Protein AF-A0A1I7Y5Y2-F1 (afdb_monomer)

Radius of gyration: 22.02 Å; Cα contacts (8 Å, |Δi|>4): 320; chains: 1; bounding box: 71×36×58 Å

Organism: NCBI:txid37863

Foldseek 3Di:
DPPDDDDDDDDDPVVDDDDDDDDFPFKFKDQLQVLLCQCVQWLVAAADPDPPQLSQFWKWKDAQQKTKIWHHNPVDITMDMDGGNGPDHDIDIFTFGSVQSVVSSVVSPDRRFMWMWGHDPFWIWIDGPVDIRIGGTDPDDDDPVVVVPDDDDPDDDDDDPVVVVVVLVVQLVAAAPVPSDWDWDDDVVDTDIHHHDPD

Structure (mmCIF, N/CA/C/O backbone):
data_AF-A0A1I7Y5Y2-F1
#
_entry.id   AF-A0A1I7Y5Y2-F1
#
loop_
_atom_site.group_PDB
_atom_site.id
_atom_site.type_symbol
_atom_site.label_atom_id
_atom_site.label_alt_id
_atom_site.label_comp_id
_atom_site.label_asym_id
_atom_site.label_entity_id
_atom_site.label_seq_id
_atom_site.pdbx_PDB_ins_code
_atom_site.Cartn_x
_atom_site.Cartn_y
_atom_site.Cartn_z
_atom_site.occupancy
_atom_site.B_iso_or_equiv
_atom_site.auth_seq_id
_atom_site.auth_comp_id
_atom_site.auth_asym_id
_atom_site.auth_atom_id
_atom_site.pdbx_PDB_model_num
ATOM 1 N N . ALA A 1 1 ? 40.558 7.034 -9.002 1.00 69.00 1 ALA A N 1
ATOM 2 C CA . ALA A 1 1 ? 40.319 8.314 -8.302 1.00 69.00 1 ALA A CA 1
ATOM 3 C C . ALA A 1 1 ? 41.619 8.741 -7.637 1.00 69.00 1 ALA A C 1
ATOM 5 O O . ALA A 1 1 ? 42.136 7.986 -6.822 1.00 69.00 1 ALA A O 1
ATOM 6 N N . GLY A 1 2 ? 42.204 9.871 -8.045 1.00 92.62 2 GLY A N 1
ATOM 7 C CA . GLY A 1 2 ? 43.536 10.279 -7.579 1.00 92.62 2 GLY A CA 1
ATOM 8 C C . GLY A 1 2 ? 44.588 9.180 -7.785 1.00 92.62 2 GLY A C 1
ATOM 9 O O . GLY A 1 2 ? 44.709 8.633 -8.878 1.00 92.62 2 GLY A O 1
ATOM 10 N N . ARG A 1 3 ? 45.305 8.819 -6.713 1.00 92.94 3 ARG A N 1
ATOM 11 C CA . ARG A 1 3 ? 46.348 7.772 -6.704 1.00 92.94 3 ARG A CA 1
ATOM 12 C C . ARG A 1 3 ? 45.819 6.356 -6.423 1.00 92.94 3 ARG A C 1
ATOM 14 O O . ARG A 1 3 ? 46.609 5.445 -6.202 1.00 92.94 3 ARG A O 1
ATOM 21 N N . SER A 1 4 ? 44.504 6.156 -6.409 1.00 94.38 4 SER A N 1
ATOM 22 C CA . SER A 1 4 ? 43.899 4.858 -6.099 1.00 94.38 4 SER A CA 1
ATOM 23 C C . SER A 1 4 ? 43.742 3.986 -7.345 1.00 94.38 4 SER A C 1
ATOM 25 O O . SER A 1 4 ? 43.228 4.450 -8.369 1.00 94.38 4 SER A O 1
ATOM 27 N N . ARG A 1 5 ? 44.114 2.704 -7.222 1.00 93.62 5 ARG A N 1
ATOM 28 C CA . ARG A 1 5 ? 43.890 1.654 -8.225 1.00 93.62 5 ARG A CA 1
ATOM 29 C C . ARG A 1 5 ? 42.933 0.603 -7.661 1.00 93.62 5 ARG A C 1
ATOM 31 O O . ARG A 1 5 ? 43.161 0.098 -6.567 1.00 93.62 5 ARG A O 1
ATOM 38 N N . PHE A 1 6 ? 41.898 0.277 -8.429 1.00 95.81 6 PHE A N 1
ATOM 39 C CA . PHE A 1 6 ? 40.918 -0.760 -8.109 1.00 95.81 6 PHE A CA 1
ATOM 40 C C . PHE A 1 6 ? 40.814 -1.737 -9.278 1.00 95.81 6 PHE A C 1
ATOM 42 O O . PHE A 1 6 ? 40.913 -1.323 -10.433 1.00 95.81 6 PHE A O 1
ATOM 49 N N . THR A 1 7 ? 40.573 -3.006 -8.963 1.00 95.69 7 THR A N 1
ATOM 50 C CA . THR A 1 7 ? 40.283 -4.062 -9.936 1.00 95.69 7 THR A CA 1
ATOM 51 C C . THR A 1 7 ? 39.000 -4.750 -9.492 1.00 95.69 7 THR A C 1
ATOM 53 O O . THR A 1 7 ? 38.912 -5.185 -8.345 1.00 95.69 7 THR A O 1
ATOM 56 N N . LEU A 1 8 ? 38.009 -4.834 -10.378 1.00 97.38 8 LEU A N 1
ATOM 57 C CA . LEU A 1 8 ? 36.734 -5.502 -10.117 1.00 97.38 8 LEU A CA 1
ATOM 58 C C . LEU A 1 8 ? 36.580 -6.690 -11.064 1.00 97.38 8 LEU A C 1
ATOM 60 O O . LEU A 1 8 ? 36.937 -6.605 -12.238 1.00 97.38 8 LEU A O 1
ATOM 64 N N . SER A 1 9 ? 36.045 -7.791 -10.539 1.00 97.44 9 SER A N 1
ATOM 65 C CA . SER A 1 9 ? 35.659 -8.940 -11.361 1.00 97.44 9 SER A CA 1
ATOM 66 C C . SER A 1 9 ? 34.387 -8.609 -12.140 1.00 97.44 9 SER A C 1
ATOM 68 O O . SER A 1 9 ? 33.520 -7.902 -11.627 1.00 97.44 9 SER A O 1
ATOM 70 N N . THR A 1 10 ? 34.280 -9.108 -13.370 1.00 98.00 10 THR A N 1
ATOM 71 C CA . THR A 1 10 ? 33.151 -8.828 -14.271 1.00 98.00 10 THR A CA 1
ATOM 72 C C . THR A 1 10 ? 32.564 -10.123 -14.826 1.00 98.00 10 THR A C 1
ATOM 74 O O . THR A 1 10 ? 33.226 -11.161 -14.811 1.00 98.00 10 THR A O 1
ATOM 77 N N . LEU A 1 11 ? 31.320 -10.046 -15.298 1.00 97.56 11 LEU A N 1
ATOM 78 C CA . LEU A 1 11 ? 30.637 -11.095 -16.054 1.00 97.56 11 LEU A CA 1
ATOM 79 C C . LEU A 1 11 ? 30.232 -10.546 -17.435 1.00 97.56 11 LEU A C 1
ATOM 81 O O . LEU A 1 11 ? 30.066 -9.327 -17.568 1.00 97.56 11 LEU A O 1
ATOM 85 N N . PRO A 1 12 ? 30.066 -11.406 -18.456 1.00 97.88 12 PRO A N 1
ATOM 86 C CA . PRO A 1 12 ? 29.502 -11.016 -19.745 1.00 97.88 12 PRO A CA 1
ATOM 87 C C . PRO A 1 12 ? 28.129 -10.346 -19.607 1.00 97.88 12 PRO A C 1
ATOM 89 O O . PRO A 1 12 ? 27.282 -10.790 -18.838 1.00 97.88 12 PRO A O 1
ATOM 92 N N . ALA A 1 13 ? 27.872 -9.309 -20.408 1.00 96.69 13 ALA A N 1
ATOM 93 C CA . ALA A 1 13 ? 26.589 -8.600 -20.386 1.00 96.69 13 ALA A CA 1
ATOM 94 C C . ALA A 1 13 ? 25.391 -9.511 -20.722 1.00 96.69 13 ALA A C 1
ATOM 96 O O . ALA A 1 13 ? 24.312 -9.332 -20.167 1.00 96.69 13 ALA A O 1
ATOM 97 N N . ASN A 1 14 ? 25.597 -10.513 -21.584 1.00 95.44 14 ASN A N 1
ATOM 98 C CA . ASN A 1 14 ? 24.558 -11.457 -22.006 1.00 95.44 14 ASN A CA 1
ATOM 99 C C . ASN A 1 14 ? 24.116 -12.424 -20.893 1.00 95.44 14 ASN A C 1
ATOM 101 O O . ASN A 1 14 ? 23.087 -13.075 -21.047 1.00 95.44 14 ASN A O 1
ATOM 105 N N . ASP A 1 15 ? 24.861 -12.506 -19.784 1.00 95.88 15 ASP A N 1
ATOM 106 C CA . ASP A 1 15 ? 24.474 -13.308 -18.617 1.00 95.88 15 ASP A CA 1
ATOM 107 C C . ASP A 1 15 ? 23.450 -12.569 -17.737 1.00 95.88 15 ASP A C 1
ATOM 109 O O . ASP A 1 15 ? 22.835 -13.163 -16.848 1.00 95.88 15 ASP A O 1
ATOM 113 N N . PHE A 1 16 ? 23.258 -11.262 -17.957 1.00 96.50 16 PHE A N 1
ATOM 114 C CA . PHE A 1 16 ? 22.284 -10.473 -17.216 1.00 96.50 16 PHE A CA 1
ATOM 115 C C . PHE A 1 16 ? 20.864 -10.717 -17.759 1.00 96.50 16 PHE A C 1
ATOM 117 O O . PHE A 1 16 ? 20.647 -10.619 -18.969 1.00 96.50 16 PHE A O 1
ATOM 124 N N . PRO A 1 17 ? 19.872 -11.009 -16.897 1.00 93.44 17 PRO A N 1
ATOM 125 C CA . PRO A 1 17 ? 18.524 -11.337 -17.346 1.00 93.44 17 PRO A CA 1
ATOM 126 C C . PRO A 1 17 ? 17.850 -10.142 -18.025 1.00 93.44 17 PRO A C 1
ATOM 128 O O . PRO A 1 17 ? 17.850 -9.024 -17.505 1.00 93.44 17 PRO A O 1
ATOM 131 N N . THR A 1 18 ? 17.214 -10.398 -19.163 1.00 90.06 18 THR A N 1
ATOM 132 C CA . THR A 1 18 ? 16.376 -9.422 -19.860 1.00 90.06 18 THR A CA 1
ATOM 133 C C . THR A 1 18 ? 14.944 -9.473 -19.332 1.00 90.06 18 THR A C 1
ATOM 135 O O . THR A 1 18 ? 14.434 -10.520 -18.933 1.00 90.06 18 THR A O 1
ATOM 138 N N . VAL A 1 19 ? 14.280 -8.318 -19.309 1.00 85.38 19 VAL A N 1
ATOM 139 C CA . VAL A 1 19 ? 12.849 -8.230 -19.004 1.00 85.38 19 VAL A CA 1
ATOM 140 C C . VAL A 1 19 ? 12.112 -8.084 -20.325 1.00 85.38 19 VAL A C 1
ATOM 142 O O . VAL A 1 19 ? 12.314 -7.100 -21.032 1.00 85.38 19 VAL A O 1
ATOM 145 N N . GLU A 1 20 ? 11.282 -9.065 -20.672 1.00 76.50 20 GLU A N 1
ATOM 146 C CA . GLU A 1 20 ? 10.446 -8.980 -21.867 1.00 76.50 20 GLU A CA 1
ATOM 147 C C . GLU A 1 20 ? 9.312 -7.978 -21.648 1.00 76.50 20 GLU A C 1
ATOM 149 O O . GLU A 1 20 ? 8.497 -8.101 -20.727 1.00 76.50 20 GLU A O 1
ATOM 154 N N . GLU A 1 21 ? 9.262 -6.966 -22.507 1.00 69.75 21 GLU A N 1
ATOM 155 C CA . GLU A 1 21 ? 8.223 -5.950 -22.472 1.00 69.75 21 GLU A CA 1
ATOM 156 C C . GLU A 1 21 ? 7.029 -6.412 -23.308 1.00 69.75 21 GLU A C 1
ATOM 158 O O . GLU A 1 21 ? 7.086 -6.478 -24.534 1.00 69.75 21 GLU A O 1
ATOM 163 N N . GLY A 1 22 ? 5.927 -6.741 -22.635 1.00 69.31 22 GLY A N 1
ATOM 164 C CA . GLY A 1 22 ? 4.645 -6.950 -23.302 1.00 69.31 22 GLY A CA 1
ATOM 165 C C . GLY A 1 22 ? 3.998 -5.619 -23.710 1.00 69.31 22 GLY A C 1
ATOM 166 O O . GLY A 1 22 ? 4.314 -4.578 -23.124 1.00 69.31 22 GLY A O 1
ATOM 167 N N . PRO A 1 23 ? 3.055 -5.625 -24.670 1.00 73.38 23 PRO A N 1
ATOM 168 C CA . PRO A 1 23 ? 2.281 -4.432 -24.991 1.00 73.38 23 PRO A CA 1
ATOM 169 C C . PRO A 1 23 ? 1.550 -3.924 -23.739 1.00 73.38 23 PRO A C 1
ATOM 171 O O . PRO A 1 23 ? 0.924 -4.693 -23.004 1.00 73.38 23 PRO A O 1
ATOM 174 N N . GLY A 1 24 ? 1.645 -2.619 -23.482 1.00 70.56 24 GLY A N 1
ATOM 175 C CA . GLY A 1 24 ? 0.913 -1.971 -22.398 1.00 70.56 24 GLY A CA 1
ATOM 176 C C . GLY A 1 24 ? -0.578 -1.924 -22.715 1.00 70.56 24 GLY A C 1
ATOM 177 O O . GLY A 1 24 ? -0.962 -1.424 -23.768 1.00 70.56 24 GLY A O 1
ATOM 178 N N . SER A 1 25 ? -1.420 -2.423 -21.807 1.00 77.38 25 SER A N 1
ATOM 179 C CA . SER A 1 25 ? -2.880 -2.300 -21.927 1.00 77.38 25 SER A CA 1
ATOM 180 C C . SER A 1 25 ? -3.379 -0.896 -21.598 1.00 77.38 25 SER A C 1
ATOM 182 O O . SER A 1 25 ? -4.435 -0.496 -22.074 1.00 77.38 25 SER A O 1
ATOM 184 N N . LEU A 1 26 ? -2.624 -0.153 -20.789 1.00 86.56 26 LEU A N 1
ATOM 185 C CA . LEU A 1 26 ? -2.945 1.210 -20.401 1.00 86.56 26 LEU A CA 1
ATOM 186 C C . LEU A 1 26 ? -1.664 1.995 -20.124 1.00 86.56 26 LEU A C 1
ATOM 188 O O . LEU A 1 26 ? -0.775 1.495 -19.434 1.00 86.56 26 LEU A O 1
ATOM 192 N N . THR A 1 27 ? -1.625 3.248 -20.572 1.00 88.69 27 THR A N 1
ATOM 193 C CA . THR A 1 27 ? -0.554 4.194 -20.248 1.00 88.69 27 THR A CA 1
ATOM 194 C C . THR A 1 27 ? -1.145 5.484 -19.693 1.00 88.69 27 THR A C 1
ATOM 196 O O . THR A 1 27 ? -2.126 5.994 -20.231 1.00 88.69 27 THR A O 1
ATOM 199 N N . CYS A 1 28 ? -0.550 6.035 -18.636 1.00 89.62 28 CYS A N 1
ATOM 200 C CA . CYS A 1 28 ? -0.900 7.357 -18.122 1.00 89.62 28 CYS A CA 1
ATOM 201 C C . CYS A 1 28 ? 0.312 8.077 -17.525 1.00 89.62 28 CYS A C 1
ATOM 203 O O . CYS A 1 28 ? 1.245 7.442 -17.044 1.00 89.62 28 CYS A O 1
ATOM 205 N N . THR A 1 29 ? 0.282 9.408 -17.526 1.00 93.62 29 THR A N 1
ATOM 206 C CA . THR A 1 29 ? 1.309 10.238 -16.883 1.00 93.62 29 THR A CA 1
ATOM 207 C C . THR A 1 29 ? 0.710 10.915 -15.663 1.00 93.62 29 THR A C 1
ATOM 209 O O . THR A 1 29 ? -0.378 11.482 -15.732 1.00 93.62 29 THR A O 1
ATOM 212 N N . LEU A 1 30 ? 1.410 10.834 -14.534 1.00 94.69 30 LEU A N 1
ATOM 213 C CA . LEU A 1 30 ? 0.936 11.313 -13.239 1.00 94.69 30 LEU A CA 1
ATOM 214 C C . LEU A 1 30 ? 2.023 12.148 -12.562 1.00 94.69 30 LEU A C 1
ATOM 216 O O . LEU A 1 30 ? 3.210 11.914 -12.774 1.00 94.69 30 LEU A O 1
ATOM 220 N N . GLU A 1 31 ? 1.627 13.068 -11.688 1.00 96.62 31 GLU A N 1
ATOM 221 C CA . GLU A 1 31 ? 2.557 13.668 -10.726 1.00 96.62 31 GLU A CA 1
ATOM 222 C C . GLU A 1 31 ? 3.075 12.590 -9.765 1.00 96.62 31 GLU A C 1
ATOM 224 O O . GLU A 1 31 ? 2.293 11.815 -9.190 1.00 96.62 31 GLU A O 1
ATOM 229 N N . GLN A 1 32 ? 4.390 12.558 -9.552 1.00 98.00 32 GLN A N 1
ATOM 230 C CA . GLN A 1 32 ? 5.026 11.576 -8.673 1.00 98.00 32 GLN A CA 1
ATOM 231 C C . GLN A 1 32 ? 4.500 11.681 -7.238 1.00 98.00 32 GLN A C 1
ATOM 233 O O . GLN A 1 32 ? 4.172 10.664 -6.622 1.00 98.00 32 GLN A O 1
ATOM 238 N N . SER A 1 33 ? 4.344 12.905 -6.723 1.00 97.94 33 SER A N 1
ATOM 239 C CA . SER A 1 33 ? 3.808 13.174 -5.382 1.00 97.94 33 SER A CA 1
ATOM 240 C C . SER A 1 33 ? 2.414 12.576 -5.174 1.00 97.94 33 SER A C 1
ATOM 242 O O . SER A 1 33 ? 2.113 12.028 -4.107 1.00 97.94 33 SER A O 1
ATOM 244 N N . ARG A 1 34 ? 1.562 12.618 -6.203 1.00 97.06 34 ARG A N 1
ATOM 245 C CA . ARG A 1 34 ? 0.194 12.096 -6.146 1.00 97.06 34 ARG A CA 1
ATOM 246 C C . ARG A 1 34 ? 0.171 10.570 -6.136 1.00 97.06 34 ARG A C 1
ATOM 248 O O . ARG A 1 34 ? -0.512 9.991 -5.288 1.00 97.06 34 ARG A O 1
ATOM 255 N N . LEU A 1 35 ? 0.961 9.919 -6.993 1.00 97.56 35 LEU A N 1
ATOM 256 C CA . LEU A 1 35 ? 1.097 8.458 -6.980 1.00 97.56 35 LEU A CA 1
ATOM 257 C C . LEU A 1 35 ? 1.724 7.962 -5.669 1.00 97.56 35 LEU A C 1
ATOM 259 O O . LEU A 1 35 ? 1.208 7.037 -5.040 1.00 97.56 35 LEU A O 1
ATOM 263 N N . ARG A 1 36 ? 2.786 8.621 -5.199 1.00 98.44 36 ARG A N 1
ATOM 264 C CA . ARG A 1 36 ? 3.427 8.306 -3.920 1.00 98.44 36 ARG A CA 1
ATOM 265 C C . ARG A 1 36 ? 2.451 8.418 -2.755 1.00 98.44 36 ARG A C 1
ATOM 267 O O . ARG A 1 36 ? 2.385 7.512 -1.926 1.00 98.44 36 ARG A O 1
ATOM 274 N N . ARG A 1 37 ? 1.631 9.474 -2.724 1.00 98.19 37 ARG A N 1
ATOM 275 C CA . ARG A 1 37 ? 0.589 9.655 -1.706 1.00 98.19 37 ARG A CA 1
ATOM 276 C C . ARG A 1 37 ? -0.397 8.487 -1.680 1.00 98.19 37 ARG A C 1
ATOM 278 O O . ARG A 1 37 ? -0.761 8.057 -0.587 1.00 98.19 37 ARG A O 1
ATOM 285 N N . LEU A 1 38 ? -0.835 7.972 -2.833 1.00 98.19 38 LEU A N 1
ATOM 286 C CA . LEU A 1 38 ? -1.719 6.799 -2.881 1.00 98.19 38 LEU A CA 1
ATOM 287 C C . LEU A 1 38 ? -1.080 5.588 -2.187 1.00 98.19 38 LEU A C 1
ATOM 289 O O . LEU A 1 38 ? -1.726 4.937 -1.359 1.00 98.19 38 LEU A O 1
ATOM 293 N N . ILE A 1 39 ? 0.194 5.325 -2.490 1.00 98.62 39 ILE A N 1
ATOM 29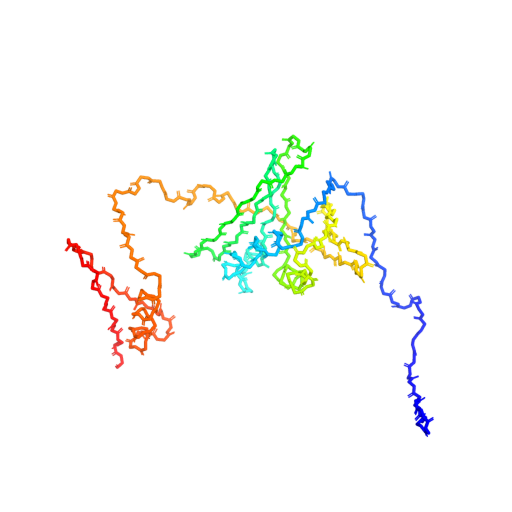4 C CA . ILE A 1 39 ? 0.937 4.183 -1.951 1.00 98.62 39 ILE A CA 1
ATOM 295 C C . ILE A 1 39 ? 1.173 4.354 -0.444 1.00 98.62 39 ILE A C 1
ATOM 297 O O . ILE A 1 39 ? 0.851 3.468 0.349 1.00 98.62 39 ILE A O 1
ATOM 301 N N . GLU A 1 40 ? 1.682 5.504 -0.006 1.00 98.38 40 GLU A N 1
ATOM 302 C CA . GLU A 1 40 ? 1.988 5.762 1.408 1.00 98.38 40 GLU A CA 1
ATOM 303 C C . GLU A 1 40 ? 0.736 5.708 2.292 1.00 98.38 40 GLU A C 1
ATOM 305 O O . GLU A 1 40 ? 0.781 5.188 3.408 1.00 98.38 40 GLU A O 1
ATOM 310 N N . ARG A 1 41 ? -0.411 6.182 1.788 1.00 98.56 41 ARG A N 1
ATOM 311 C CA . ARG A 1 41 ? -1.676 6.181 2.538 1.00 98.56 41 ARG A CA 1
ATOM 312 C C . ARG A 1 41 ? -2.301 4.800 2.707 1.00 98.56 41 ARG A C 1
ATOM 314 O O . ARG A 1 41 ? -3.194 4.665 3.540 1.00 98.56 41 ARG A O 1
ATOM 321 N N . THR A 1 42 ? -1.859 3.797 1.952 1.00 98.75 42 THR A N 1
ATOM 322 C CA . THR A 1 42 ? -2.512 2.478 1.914 1.00 98.75 42 THR A CA 1
ATOM 323 C C . THR A 1 42 ? -1.577 1.308 2.224 1.00 98.75 42 THR A C 1
ATOM 325 O O . THR A 1 42 ? -2.016 0.301 2.772 1.00 98.75 42 THR A O 1
ATOM 328 N N . SER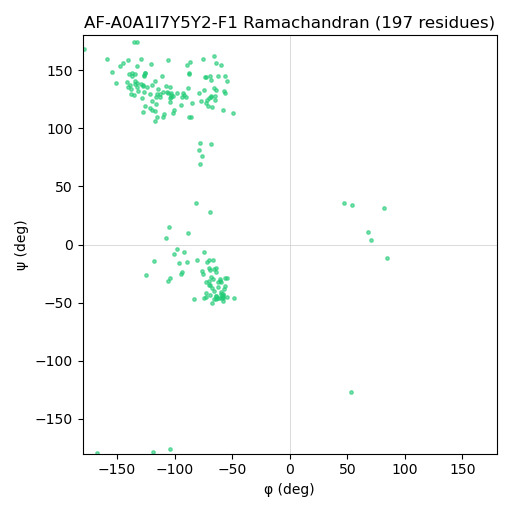 A 1 43 ? -0.274 1.439 1.970 1.00 98.50 43 SER A N 1
ATOM 329 C CA . SER A 1 43 ? 0.712 0.346 2.032 1.00 98.50 43 SER A CA 1
ATOM 330 C C . SER A 1 43 ? 0.799 -0.413 3.362 1.00 98.50 43 SER A C 1
ATOM 332 O O . SER A 1 43 ? 1.121 -1.607 3.376 1.00 98.50 43 SER A O 1
ATOM 334 N N . PHE A 1 44 ? 0.495 0.241 4.485 1.00 98.31 44 PHE A N 1
ATOM 335 C CA . PHE A 1 44 ? 0.522 -0.390 5.807 1.00 98.31 44 PHE A CA 1
ATOM 336 C C . PHE A 1 44 ? -0.517 -1.511 5.960 1.00 98.31 44 PHE A C 1
ATOM 338 O O . PHE A 1 44 ? -0.360 -2.350 6.845 1.00 98.31 44 PHE A O 1
ATOM 345 N N . ALA A 1 45 ? -1.558 -1.522 5.122 1.00 98.56 45 ALA A N 1
ATOM 346 C CA . ALA A 1 45 ? -2.644 -2.490 5.182 1.00 98.56 45 ALA A CA 1
ATOM 347 C C . ALA A 1 45 ? -2.418 -3.735 4.310 1.00 98.56 45 ALA A C 1
ATOM 349 O O . ALA A 1 45 ? -3.231 -4.641 4.389 1.00 98.56 45 ALA A O 1
ATOM 350 N N . MET A 1 46 ? -1.361 -3.814 3.485 1.00 98.62 46 MET A N 1
ATOM 351 C CA . MET A 1 46 ? -1.090 -5.042 2.713 1.00 98.62 46 MET A CA 1
ATOM 352 C C . MET A 1 46 ? -0.651 -6.179 3.644 1.00 98.62 46 MET A C 1
ATOM 354 O O . MET A 1 46 ? 0.113 -5.938 4.586 1.00 98.62 46 MET A O 1
ATOM 358 N N . ALA A 1 47 ? -1.036 -7.413 3.320 1.00 97.81 47 ALA A N 1
ATOM 359 C CA . ALA A 1 47 ? -0.600 -8.593 4.056 1.00 97.81 47 ALA A CA 1
ATOM 360 C C . ALA A 1 47 ? 0.916 -8.848 3.926 1.00 97.81 47 ALA A C 1
ATOM 362 O O . ALA A 1 47 ? 1.602 -8.317 3.042 1.00 97.81 47 ALA A O 1
ATOM 363 N N . VAL A 1 48 ? 1.446 -9.668 4.836 1.00 95.12 48 VAL A N 1
ATOM 364 C CA . VAL A 1 48 ? 2.852 -10.089 4.859 1.00 95.12 48 VAL A CA 1
ATOM 365 C C . VAL A 1 48 ? 2.896 -11.609 4.927 1.00 95.12 48 VAL A C 1
ATOM 367 O O . VAL A 1 48 ? 2.500 -12.181 5.935 1.00 95.12 48 VAL A O 1
ATOM 370 N N . GLN A 1 49 ? 3.401 -12.242 3.864 1.00 92.75 49 GLN A N 1
ATOM 371 C CA . GLN A 1 49 ? 3.543 -13.702 3.766 1.00 92.75 49 GLN A CA 1
ATOM 372 C C . GLN A 1 49 ? 2.229 -14.467 4.022 1.00 92.75 49 GLN A C 1
ATOM 374 O O . GLN A 1 49 ? 2.241 -15.577 4.547 1.00 92.75 49 GLN A O 1
ATOM 379 N N . ASP A 1 50 ? 1.094 -13.886 3.626 1.00 96.88 50 ASP A N 1
ATOM 380 C CA . ASP A 1 50 ? -0.200 -14.563 3.684 1.00 96.88 50 ASP A CA 1
ATOM 381 C C . ASP A 1 50 ? -0.287 -15.634 2.590 1.00 96.88 50 ASP A C 1
ATOM 383 O O . ASP A 1 50 ? 0.204 -15.434 1.474 1.00 96.88 50 ASP A O 1
ATOM 387 N N . VAL A 1 51 ? -0.939 -16.757 2.893 1.00 96.31 51 VAL A N 1
ATOM 388 C CA . VAL A 1 51 ? -1.204 -17.835 1.925 1.00 96.31 51 VAL A CA 1
ATOM 389 C C . VAL A 1 51 ? -2.047 -17.346 0.742 1.00 96.31 51 VAL A C 1
ATOM 391 O O . VAL A 1 51 ? -1.894 -17.822 -0.382 1.00 96.31 51 VAL A O 1
ATOM 394 N N . ARG A 1 52 ? -2.903 -16.345 0.971 1.00 96.69 52 ARG A N 1
ATOM 395 C CA . ARG A 1 52 ? -3.663 -15.624 -0.052 1.00 96.69 52 ARG A CA 1
ATOM 396 C C . ARG A 1 52 ? -2.741 -14.610 -0.713 1.00 96.69 52 ARG A C 1
ATOM 398 O O . ARG A 1 52 ? -2.730 -13.426 -0.379 1.00 96.69 52 ARG A O 1
ATOM 405 N N . TYR A 1 53 ? -1.947 -15.086 -1.660 1.00 96.19 53 TYR A N 1
ATOM 406 C CA . TYR A 1 53 ? -0.871 -14.323 -2.288 1.00 96.19 53 TYR A CA 1
ATOM 407 C C . TYR A 1 53 ? -1.316 -12.973 -2.896 1.00 96.19 53 TYR A C 1
ATOM 409 O O . TYR A 1 53 ? -0.5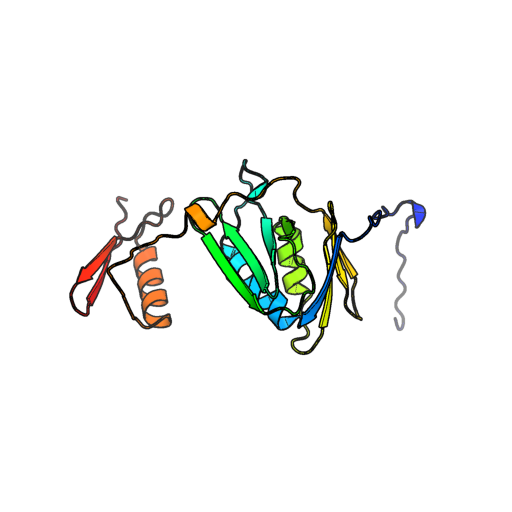37 -12.022 -2.892 1.00 96.19 53 TYR A O 1
ATOM 417 N N . TYR A 1 54 ?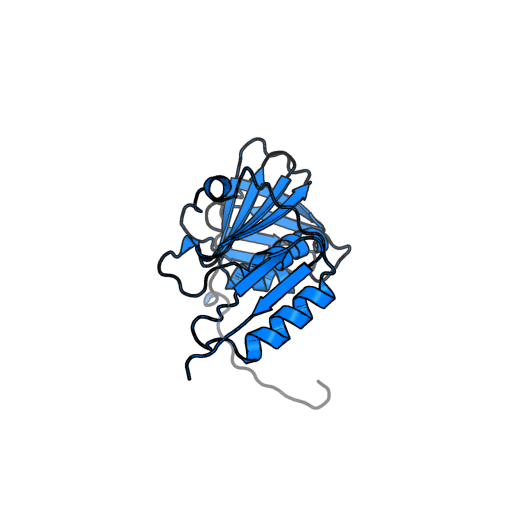 -2.572 -12.845 -3.344 1.00 96.38 54 TYR A N 1
ATOM 418 C CA . TYR A 1 54 ? -3.160 -11.601 -3.866 1.00 96.38 54 TYR A CA 1
ATOM 419 C C . TYR A 1 54 ? -3.332 -10.493 -2.807 1.00 96.38 54 TYR A C 1
ATOM 421 O O . TYR A 1 54 ? -3.552 -9.339 -3.167 1.00 96.38 54 TYR A O 1
ATOM 429 N N . LEU A 1 55 ? -3.204 -10.810 -1.511 1.00 97.94 55 LEU A N 1
ATOM 430 C CA . LEU A 1 55 ? -3.173 -9.831 -0.415 1.00 97.94 55 LEU A CA 1
ATOM 431 C C . LEU A 1 55 ? -1.757 -9.323 -0.100 1.00 97.94 55 LEU A C 1
ATOM 433 O O . LEU A 1 55 ? -1.600 -8.295 0.561 1.00 97.94 55 LEU A O 1
ATOM 437 N N . ASN A 1 56 ? -0.711 -9.999 -0.591 1.00 97.94 56 ASN A N 1
ATOM 438 C CA . ASN A 1 56 ? 0.696 -9.629 -0.378 1.00 97.94 56 ASN A CA 1
ATOM 439 C C . ASN A 1 56 ? 1.158 -8.514 -1.341 1.00 97.94 56 ASN A C 1
ATOM 441 O O . ASN A 1 56 ? 2.302 -8.490 -1.811 1.00 97.94 56 ASN A O 1
ATOM 445 N N . GLY A 1 57 ? 0.261 -7.586 -1.656 1.00 98.31 57 GLY A N 1
ATOM 446 C CA . GLY A 1 57 ? 0.457 -6.529 -2.633 1.00 98.31 57 GLY A CA 1
ATOM 447 C C . GLY A 1 57 ? -0.620 -5.459 -2.538 1.00 98.31 57 GLY A C 1
ATOM 448 O O . GLY A 1 57 ? -1.505 -5.508 -1.683 1.00 98.31 57 GLY A O 1
ATOM 449 N N . MET A 1 58 ? -0.511 -4.471 -3.415 1.00 98.81 58 MET A N 1
ATOM 450 C CA . MET A 1 58 ? -1.435 -3.349 -3.514 1.00 98.81 58 MET A CA 1
ATOM 451 C C . MET A 1 58 ? -2.185 -3.434 -4.832 1.00 98.81 58 MET A C 1
ATOM 453 O O . MET A 1 58 ? -1.563 -3.542 -5.888 1.00 98.81 58 MET A O 1
ATOM 457 N N . LEU A 1 59 ? -3.510 -3.343 -4.767 1.00 98.69 59 LEU A N 1
ATOM 458 C CA . LEU A 1 59 ? -4.330 -3.122 -5.945 1.00 98.69 59 LEU A CA 1
ATOM 459 C C . LEU A 1 59 ? -4.138 -1.676 -6.406 1.00 98.69 59 LEU A C 1
ATOM 461 O O . LEU A 1 59 ? -4.387 -0.751 -5.630 1.00 98.69 59 LEU A O 1
ATOM 465 N N . LEU A 1 60 ? -3.751 -1.498 -7.665 1.00 97.69 60 LEU A N 1
ATOM 466 C CA . LEU A 1 60 ? -3.946 -0.257 -8.403 1.00 97.69 60 LEU A CA 1
ATOM 467 C C . LEU A 1 60 ? -5.108 -0.462 -9.368 1.00 97.69 60 LEU A C 1
ATOM 469 O O . LEU A 1 60 ? -5.106 -1.377 -10.191 1.00 97.69 60 LEU A O 1
ATOM 473 N N . GLU A 1 61 ? -6.112 0.387 -9.231 1.00 95.62 61 GLU A N 1
ATOM 474 C CA . GLU A 1 61 ? -7.326 0.363 -10.025 1.00 95.62 61 GLU A CA 1
ATOM 475 C C . GLU A 1 61 ? -7.467 1.676 -10.776 1.00 95.62 61 GLU A C 1
ATOM 477 O O . GLU A 1 61 ? -7.503 2.750 -10.173 1.00 95.62 61 GLU A O 1
ATOM 482 N N . VAL A 1 62 ? -7.583 1.565 -12.091 1.00 92.50 62 VAL A N 1
ATOM 483 C CA . VAL A 1 62 ? -7.937 2.664 -12.973 1.00 92.50 62 VAL A CA 1
ATOM 484 C C . VAL A 1 62 ? -9.392 2.498 -13.375 1.00 92.50 62 VAL A C 1
ATOM 486 O O . VAL A 1 62 ? -9.807 1.442 -13.849 1.00 92.50 62 VAL A O 1
ATOM 489 N N . SER A 1 63 ? -10.157 3.564 -13.205 1.00 87.69 63 SER A N 1
ATOM 490 C CA . SER A 1 63 ? -11.500 3.731 -13.750 1.00 87.69 63 SER A CA 1
ATOM 491 C C . SER A 1 63 ? -11.596 5.107 -14.406 1.00 87.69 63 SER A C 1
ATOM 493 O O . SER A 1 63 ? -10.676 5.917 -14.273 1.00 87.69 63 SER A O 1
ATOM 495 N N . THR A 1 64 ? -12.716 5.407 -15.063 1.00 85.00 64 THR A N 1
ATOM 496 C CA . THR A 1 64 ? -12.935 6.700 -15.726 1.00 85.00 64 THR A CA 1
ATOM 497 C C . THR A 1 64 ? -12.599 7.871 -14.795 1.00 85.00 64 THR A C 1
ATOM 499 O O . THR A 1 64 ? -13.242 8.063 -13.760 1.00 85.00 64 THR A O 1
ATOM 502 N N . GLY A 1 65 ? -11.547 8.620 -15.136 1.00 84.81 65 GLY A N 1
ATOM 503 C CA . GLY A 1 65 ? -11.104 9.802 -14.395 1.00 84.81 65 GLY A CA 1
ATOM 504 C C . GLY A 1 65 ? -10.470 9.545 -13.020 1.00 84.81 65 GLY A C 1
ATOM 505 O O . GLY A 1 65 ? -10.185 10.500 -12.307 1.00 84.81 65 GLY A O 1
ATOM 506 N N . THR A 1 66 ? -10.261 8.299 -12.578 1.00 92.56 66 THR A N 1
ATOM 507 C CA . THR A 1 66 ? -9.782 8.011 -11.212 1.00 92.56 66 THR A CA 1
ATOM 508 C C . THR A 1 66 ? -8.720 6.917 -11.184 1.00 92.56 66 THR A C 1
ATOM 510 O O . THR A 1 66 ? -8.899 5.843 -11.750 1.00 92.56 66 THR A O 1
ATOM 513 N N . LEU A 1 67 ? -7.644 7.172 -10.434 1.00 95.38 67 LEU A N 1
ATOM 514 C CA . LEU A 1 67 ? -6.702 6.150 -9.981 1.00 95.38 67 LEU A CA 1
ATOM 515 C C . LEU A 1 67 ? -6.912 5.898 -8.487 1.00 95.38 67 LEU A C 1
ATOM 517 O O . LEU A 1 67 ? -6.945 6.830 -7.676 1.00 95.38 67 LEU A O 1
ATOM 521 N N . ARG A 1 68 ? -7.023 4.627 -8.115 1.00 97.19 68 ARG A N 1
ATOM 522 C CA . ARG A 1 68 ? -7.241 4.182 -6.742 1.00 97.19 68 ARG A CA 1
ATOM 523 C C . ARG A 1 68 ? -6.206 3.146 -6.335 1.00 97.19 68 ARG A C 1
ATOM 525 O O . ARG A 1 68 ? -5.925 2.212 -7.075 1.00 97.19 68 ARG A O 1
ATOM 532 N N . ALA A 1 69 ? -5.692 3.295 -5.120 1.00 98.50 69 ALA A N 1
ATOM 533 C CA . ALA A 1 69 ? -4.919 2.272 -4.435 1.00 98.50 69 ALA A CA 1
ATOM 534 C C . ALA A 1 69 ? -5.778 1.610 -3.355 1.00 98.50 69 ALA A C 1
ATOM 536 O O . ALA A 1 69 ? -6.449 2.313 -2.591 1.00 98.50 69 ALA A O 1
ATOM 537 N N . VAL A 1 70 ? -5.738 0.279 -3.270 1.00 98.81 70 VAL A N 1
ATOM 538 C CA . VAL A 1 70 ? -6.399 -0.506 -2.215 1.00 98.81 70 VAL A CA 1
ATOM 539 C C . VAL A 1 70 ? -5.428 -1.545 -1.660 1.00 98.81 70 VAL A C 1
ATOM 541 O O . VAL A 1 70 ? -4.726 -2.225 -2.406 1.00 98.81 70 VAL A O 1
ATOM 544 N N . ALA A 1 71 ? -5.394 -1.682 -0.339 1.00 98.75 71 ALA A N 1
ATOM 545 C CA . ALA A 1 71 ? -4.594 -2.679 0.360 1.00 98.75 71 ALA A CA 1
ATOM 546 C C . ALA A 1 71 ? -5.368 -3.245 1.556 1.00 98.75 71 ALA A C 1
ATOM 548 O O . ALA A 1 71 ? -6.056 -2.507 2.266 1.00 98.75 71 ALA A O 1
ATOM 549 N N . THR A 1 72 ? -5.256 -4.552 1.786 1.00 98.62 72 THR A N 1
ATOM 550 C CA . THR A 1 72 ? -5.897 -5.239 2.913 1.00 98.62 72 THR A CA 1
ATOM 551 C C . THR A 1 72 ? -5.140 -6.509 3.295 1.00 98.62 72 THR A C 1
ATOM 553 O O . THR A 1 72 ? -4.546 -7.166 2.442 1.00 98.62 72 THR A O 1
ATOM 556 N N . ASP A 1 73 ? -5.180 -6.848 4.581 1.00 97.75 73 ASP A N 1
ATOM 557 C CA . ASP A 1 73 ? -4.655 -8.086 5.166 1.00 97.75 73 ASP A CA 1
ATOM 558 C C . ASP A 1 73 ? -5.788 -9.048 5.583 1.00 97.75 73 ASP A C 1
ATOM 560 O O . ASP A 1 73 ? -5.559 -10.097 6.182 1.00 97.75 73 ASP A O 1
ATOM 564 N N . GLY A 1 74 ? -7.037 -8.699 5.253 1.00 96.38 74 GLY A N 1
ATOM 565 C CA . GLY A 1 74 ? -8.242 -9.413 5.674 1.00 96.38 74 GLY A CA 1
ATOM 566 C C . GLY A 1 74 ? -8.762 -9.019 7.062 1.00 96.38 74 GLY A C 1
ATOM 567 O O . GLY A 1 74 ? -9.895 -9.363 7.382 1.00 96.38 74 GLY A O 1
ATOM 568 N N . HIS A 1 75 ? -7.991 -8.270 7.857 1.00 96.25 75 HIS A N 1
ATOM 569 C CA . HIS A 1 75 ? -8.415 -7.737 9.159 1.00 96.25 75 HIS A CA 1
ATOM 570 C C . HIS A 1 75 ? -8.700 -6.233 9.109 1.00 96.25 75 HIS A C 1
ATOM 572 O O . HIS A 1 75 ? -9.565 -5.731 9.824 1.00 96.25 75 HIS A O 1
ATOM 578 N N . ARG A 1 76 ? -7.983 -5.507 8.252 1.00 97.44 76 ARG A N 1
ATOM 579 C CA . ARG A 1 76 ? -8.159 -4.075 7.992 1.00 97.44 76 ARG A CA 1
ATOM 580 C C . ARG A 1 76 ? -7.988 -3.779 6.510 1.00 97.44 76 ARG A C 1
ATOM 582 O O . ARG A 1 76 ? -7.350 -4.534 5.777 1.00 97.44 76 ARG A O 1
ATOM 589 N N . LEU A 1 77 ? -8.538 -2.655 6.072 1.00 98.62 77 LEU A N 1
ATOM 590 C CA . LEU A 1 77 ? -8.446 -2.189 4.695 1.00 98.62 77 LEU A CA 1
ATOM 591 C C . LEU A 1 77 ? -8.102 -0.702 4.672 1.00 98.62 77 LEU A C 1
ATOM 593 O O . LEU A 1 77 ? -8.649 0.080 5.448 1.00 98.62 77 LEU A O 1
ATOM 597 N N . ALA A 1 78 ? -7.207 -0.318 3.768 1.00 98.75 78 ALA A N 1
ATOM 598 C CA . ALA A 1 78 ? -6.918 1.070 3.449 1.00 98.75 78 ALA A CA 1
ATOM 599 C C . ALA A 1 78 ? -7.120 1.298 1.950 1.00 98.75 78 ALA A C 1
ATOM 601 O O . ALA A 1 78 ? -6.668 0.503 1.125 1.00 98.75 78 ALA A O 1
ATOM 602 N N . MET A 1 79 ? -7.778 2.401 1.601 1.00 98.44 79 MET A N 1
ATOM 603 C CA . MET A 1 79 ? -7.951 2.826 0.217 1.00 98.44 79 MET A CA 1
ATOM 604 C C . MET A 1 79 ? -7.724 4.327 0.077 1.00 98.44 79 MET A C 1
ATOM 606 O O . MET A 1 79 ? -8.061 5.110 0.964 1.00 98.44 79 MET A O 1
ATOM 610 N N . CYS A 1 80 ? -7.152 4.733 -1.050 1.00 98.50 80 CYS A N 1
ATOM 611 C CA . CYS A 1 80 ? -6.955 6.131 -1.403 1.00 98.50 80 CYS A CA 1
ATOM 612 C C . CYS A 1 80 ? -7.281 6.299 -2.884 1.00 98.50 80 CYS A C 1
ATOM 614 O O . CYS A 1 80 ? -6.945 5.437 -3.688 1.00 98.50 80 CYS A O 1
ATOM 616 N N . SER A 1 81 ? -7.985 7.370 -3.241 1.00 97.06 81 SER A N 1
ATOM 617 C CA . SER A 1 81 ? -8.368 7.664 -4.626 1.00 97.06 81 SER A CA 1
ATOM 618 C C . SER A 1 81 ? -7.909 9.063 -4.996 1.00 97.06 81 SER A C 1
ATOM 620 O O . SER A 1 81 ? -7.902 9.959 -4.149 1.00 97.06 81 SER A O 1
ATOM 622 N N . MET A 1 82 ? -7.559 9.256 -6.260 1.00 95.50 82 MET A N 1
ATOM 623 C CA . MET A 1 82 ? -7.243 10.560 -6.819 1.00 95.50 82 MET A CA 1
ATOM 624 C C . MET A 1 82 ? -7.839 10.689 -8.218 1.00 95.50 82 MET A C 1
ATOM 626 O O . MET A 1 82 ? -7.889 9.712 -8.961 1.00 95.50 82 MET A O 1
ATOM 630 N N . GLN A 1 83 ? -8.245 11.904 -8.579 1.00 92.75 83 GLN A N 1
ATOM 631 C CA . GLN A 1 83 ? -8.650 12.203 -9.950 1.00 92.75 83 GLN A CA 1
ATOM 632 C C . GLN A 1 83 ? -7.429 12.141 -10.867 1.00 92.75 83 GLN A C 1
ATOM 634 O O . GLN A 1 83 ? -6.415 12.774 -10.579 1.00 92.75 83 GLN A O 1
ATOM 639 N N . ALA A 1 84 ? -7.497 11.384 -11.944 1.00 86.69 84 ALA A N 1
ATOM 640 C CA . ALA A 1 84 ? -6.426 11.277 -12.917 1.00 86.69 84 ALA A CA 1
ATOM 641 C C . ALA A 1 84 ? -7.059 11.305 -14.303 1.00 86.69 84 ALA A C 1
ATOM 643 O O . ALA A 1 84 ? -8.008 10.563 -14.544 1.00 86.69 84 ALA A O 1
ATOM 644 N N . ASP A 1 85 ? -6.550 12.161 -15.186 1.00 80.69 85 ASP A N 1
ATOM 645 C CA . ASP A 1 85 ? -7.052 12.271 -16.555 1.00 80.69 85 ASP A CA 1
ATOM 646 C C . ASP A 1 85 ? -6.547 11.082 -17.380 1.00 80.69 85 ASP A C 1
ATOM 648 O O . ASP A 1 85 ? -5.546 11.136 -18.092 1.00 80.69 85 ASP A O 1
ATOM 652 N N . ILE A 1 86 ? -7.181 9.937 -17.143 1.00 81.25 86 ILE A N 1
ATOM 653 C CA . ILE A 1 86 ? -6.886 8.673 -17.792 1.00 81.25 86 ILE A CA 1
ATOM 654 C C . ILE A 1 86 ? -8.068 8.392 -18.708 1.00 81.25 86 ILE A C 1
ATOM 656 O O . ILE A 1 86 ? -9.164 8.090 -18.232 1.00 81.25 86 ILE A O 1
ATOM 660 N N . GLY A 1 87 ? -7.840 8.484 -20.020 1.00 71.00 87 GLY A N 1
ATOM 661 C CA . GLY A 1 87 ? -8.841 8.282 -21.076 1.00 71.00 87 GLY A CA 1
ATOM 662 C C . GLY A 1 87 ? -9.337 6.838 -21.230 1.00 71.00 87 GLY A C 1
ATOM 663 O O . GLY A 1 87 ? -9.698 6.429 -22.328 1.00 71.00 87 GLY A O 1
ATOM 664 N N . GLN A 1 88 ? -9.327 6.052 -20.153 1.00 70.50 88 GLN A N 1
ATOM 665 C CA . GLN A 1 88 ? -9.775 4.667 -20.139 1.00 70.50 88 GLN A CA 1
ATOM 666 C C . GLN A 1 88 ? -11.243 4.600 -19.706 1.00 70.50 88 GLN A C 1
ATOM 668 O O . GLN A 1 88 ? -11.600 5.005 -18.596 1.00 70.50 88 GLN A O 1
ATOM 673 N N . ALA A 1 89 ? -12.093 4.066 -20.583 1.00 64.81 89 ALA A N 1
ATOM 674 C CA . ALA A 1 89 ? -13.501 3.827 -20.271 1.00 64.81 89 ALA A CA 1
ATOM 675 C C . ALA A 1 89 ? -13.672 2.643 -19.303 1.00 64.81 89 ALA A C 1
ATOM 677 O O . ALA A 1 89 ? -14.441 2.729 -18.347 1.00 64.81 89 ALA A O 1
ATOM 678 N N . ASP A 1 90 ? -12.912 1.567 -19.517 1.00 81.06 90 ASP A N 1
ATOM 679 C CA . ASP A 1 90 ? -13.054 0.328 -18.756 1.00 81.06 90 ASP A CA 1
ATOM 680 C C . ASP A 1 90 ? -12.231 0.305 -17.466 1.00 81.06 90 ASP A C 1
ATOM 682 O O . ASP A 1 90 ? -11.119 0.832 -17.382 1.00 81.06 90 ASP A O 1
ATOM 686 N N . ARG A 1 91 ? -12.768 -0.384 -16.455 1.00 88.31 91 ARG A N 1
ATOM 687 C CA . ARG A 1 91 ? -12.075 -0.634 -15.189 1.00 88.31 91 ARG A CA 1
ATOM 688 C C . ARG A 1 91 ? -10.890 -1.572 -15.423 1.00 88.31 91 ARG A C 1
ATOM 690 O O . ARG A 1 91 ? -11.080 -2.726 -15.800 1.00 88.31 91 ARG A O 1
ATOM 697 N N . HIS A 1 92 ? -9.681 -1.100 -15.136 1.00 91.88 92 HIS A N 1
ATOM 698 C CA . HIS A 1 92 ? -8.449 -1.880 -15.219 1.00 91.88 92 HIS A CA 1
ATOM 699 C C . HIS A 1 92 ? -7.837 -2.056 -13.827 1.00 91.88 92 HIS A C 1
ATOM 701 O O . HIS A 1 92 ? -7.751 -1.104 -13.052 1.00 91.88 92 HIS A O 1
ATOM 707 N N . GLN A 1 93 ? -7.422 -3.276 -13.494 1.00 95.12 93 GLN A N 1
ATOM 708 C CA . GLN A 1 93 ? -6.927 -3.631 -12.166 1.00 95.12 93 GLN A CA 1
ATOM 709 C C . GLN A 1 93 ? -5.620 -4.403 -12.273 1.00 95.12 93 GLN A C 1
ATOM 711 O O . GLN A 1 93 ? -5.538 -5.383 -13.008 1.00 95.12 93 GLN A O 1
ATOM 716 N N . VAL A 1 94 ? -4.632 -3.999 -11.480 1.00 97.00 94 VAL A N 1
ATOM 717 C CA . VAL A 1 94 ? -3.367 -4.723 -11.329 1.00 97.00 94 VAL A CA 1
ATOM 718 C C . VAL A 1 94 ? -2.995 -4.835 -9.859 1.00 97.00 94 VAL A C 1
ATOM 720 O O . VAL A 1 94 ? -3.254 -3.925 -9.072 1.00 97.00 94 VAL A O 1
ATOM 723 N N . ILE A 1 95 ? -2.353 -5.937 -9.477 1.00 98.56 95 ILE A N 1
ATOM 724 C CA . ILE A 1 95 ? -1.841 -6.125 -8.119 1.00 98.56 95 ILE A CA 1
ATOM 725 C C . ILE A 1 95 ? -0.320 -6.043 -8.168 1.00 98.56 95 ILE A C 1
ATOM 727 O O . ILE A 1 95 ? 0.344 -6.922 -8.718 1.00 98.56 95 ILE A O 1
ATOM 731 N N . VAL A 1 96 ? 0.244 -4.995 -7.574 1.00 98.56 96 VAL A N 1
ATOM 732 C CA . VAL A 1 96 ? 1.695 -4.810 -7.501 1.00 98.56 96 VAL A CA 1
ATOM 733 C C . VAL A 1 96 ? 2.220 -5.466 -6.218 1.00 98.56 96 VAL A C 1
ATOM 735 O O . VAL A 1 96 ? 1.719 -5.149 -5.133 1.00 98.56 96 VAL A O 1
ATOM 738 N N . PRO A 1 97 ? 3.225 -6.361 -6.285 1.00 98.50 97 PRO A N 1
ATOM 739 C CA . PRO A 1 97 ? 3.781 -7.016 -5.106 1.00 98.50 97 PRO A CA 1
ATOM 740 C C . PRO A 1 97 ? 4.280 -6.014 -4.064 1.00 98.50 97 PRO A C 1
ATOM 742 O O . PRO A 1 97 ? 4.882 -4.994 -4.408 1.00 98.50 97 PRO A O 1
ATOM 745 N N . ARG A 1 98 ? 4.124 -6.347 -2.775 1.00 98.38 98 ARG A N 1
ATOM 746 C CA . ARG A 1 98 ? 4.502 -5.480 -1.645 1.00 98.38 98 ARG A CA 1
ATOM 747 C C . ARG A 1 98 ? 5.911 -4.894 -1.774 1.00 98.38 98 ARG A C 1
ATOM 749 O O . ARG A 1 98 ? 6.098 -3.705 -1.544 1.00 98.38 98 ARG A O 1
ATOM 756 N N . LYS A 1 99 ? 6.908 -5.710 -2.133 1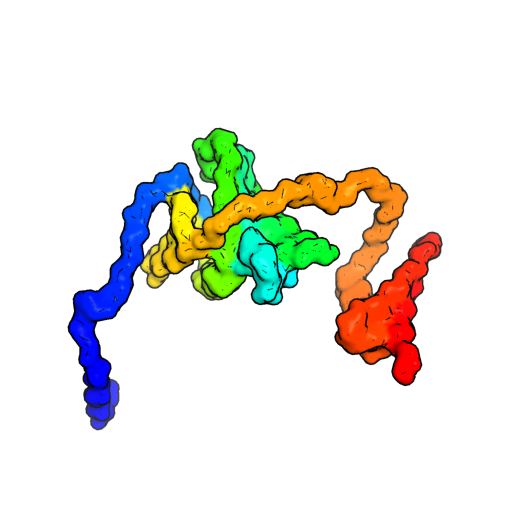.00 98.25 99 LYS A N 1
ATOM 757 C CA . LYS A 1 99 ? 8.294 -5.233 -2.296 1.00 98.25 99 LYS A CA 1
ATOM 758 C C . LYS A 1 99 ? 8.418 -4.219 -3.438 1.00 98.25 99 LYS A C 1
ATOM 760 O O . LYS A 1 99 ? 9.047 -3.187 -3.246 1.00 98.25 99 LYS A O 1
ATOM 765 N N . GLY A 1 100 ? 7.787 -4.496 -4.580 1.00 98.31 100 GLY A N 1
ATOM 766 C CA . GLY A 1 100 ? 7.831 -3.623 -5.752 1.00 98.31 100 GLY A CA 1
ATOM 767 C C . GLY A 1 100 ? 7.138 -2.286 -5.507 1.00 98.31 100 GLY A C 1
ATOM 768 O O . GLY A 1 100 ? 7.720 -1.244 -5.778 1.00 98.31 100 GLY A O 1
ATOM 769 N N . ILE A 1 101 ? 5.934 -2.293 -4.927 1.00 98.56 101 ILE A N 1
ATOM 770 C CA . ILE A 1 101 ? 5.183 -1.048 -4.715 1.00 98.56 101 ILE A CA 1
ATOM 771 C C . ILE A 1 101 ? 5.829 -0.144 -3.655 1.00 98.56 101 ILE A C 1
ATOM 773 O O . ILE A 1 101 ? 5.807 1.078 -3.790 1.00 98.56 101 ILE A O 1
ATOM 777 N N . LEU A 1 102 ? 6.440 -0.730 -2.618 1.00 98.62 102 LEU A N 1
ATOM 778 C CA . LEU A 1 102 ? 7.191 0.028 -1.614 1.00 98.62 102 LEU A CA 1
ATOM 779 C C . LEU A 1 102 ? 8.461 0.643 -2.204 1.00 98.62 102 LEU A C 1
ATOM 781 O O . LEU A 1 102 ? 8.804 1.764 -1.842 1.00 98.62 102 LEU A O 1
ATOM 785 N N . GLU A 1 103 ? 9.140 -0.072 -3.100 1.00 98.75 103 GLU A N 1
ATOM 786 C CA . GLU A 1 103 ? 10.316 0.463 -3.782 1.00 98.75 103 GLU A CA 1
ATOM 787 C C . GLU A 1 103 ? 9.940 1.580 -4.754 1.00 98.75 103 GLU A C 1
ATOM 789 O O . GLU A 1 103 ? 10.541 2.648 -4.711 1.00 98.75 103 GLU A O 1
ATOM 794 N N . LEU A 1 104 ? 8.868 1.405 -5.532 1.00 98.56 104 LEU A N 1
ATOM 795 C CA . LEU A 1 104 ? 8.349 2.466 -6.390 1.00 98.56 104 LEU A CA 1
ATOM 796 C C . LEU A 1 104 ? 8.068 3.747 -5.590 1.00 98.56 104 LEU A C 1
ATOM 798 O O . LEU A 1 104 ? 8.485 4.822 -5.998 1.00 98.56 104 LEU A O 1
ATOM 802 N N . ALA A 1 105 ? 7.436 3.650 -4.415 1.00 98.38 105 ALA A N 1
ATOM 803 C CA . ALA A 1 105 ? 7.197 4.822 -3.571 1.00 98.38 105 ALA A CA 1
ATOM 804 C C . ALA A 1 105 ? 8.483 5.531 -3.110 1.00 98.38 105 ALA A C 1
ATOM 806 O O . ALA A 1 105 ? 8.461 6.749 -2.939 1.00 98.38 105 ALA A O 1
ATOM 807 N N . ARG A 1 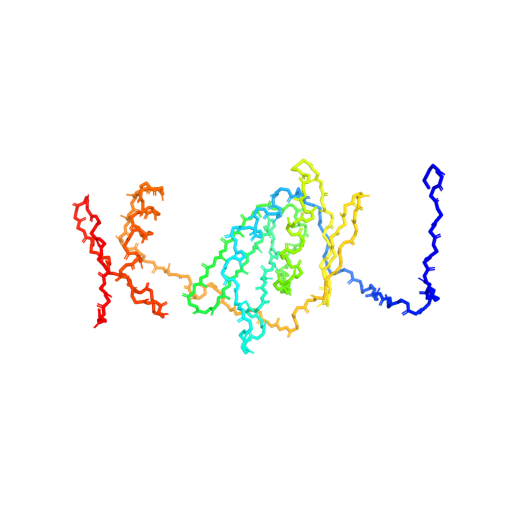106 ? 9.592 4.802 -2.917 1.00 98.38 106 ARG A N 1
ATOM 808 C CA . ARG A 1 106 ? 10.895 5.394 -2.565 1.00 98.38 106 ARG A CA 1
ATOM 809 C C . ARG A 1 106 ? 11.548 6.118 -3.732 1.00 98.38 106 ARG A C 1
ATOM 811 O O . ARG A 1 106 ? 12.240 7.095 -3.483 1.00 98.38 106 ARG A O 1
ATOM 818 N N . LEU A 1 107 ? 11.328 5.644 -4.958 1.00 98.38 107 LEU A N 1
ATOM 819 C CA . LEU A 1 107 ? 11.868 6.246 -6.180 1.00 98.38 107 LEU A CA 1
ATOM 820 C C . LEU A 1 107 ? 11.114 7.519 -6.598 1.00 98.38 107 LEU A C 1
ATOM 822 O O . LEU A 1 107 ? 11.668 8.359 -7.294 1.00 98.38 107 LEU A O 1
ATOM 826 N N . LEU A 1 108 ? 9.861 7.687 -6.163 1.00 97.94 108 LEU A N 1
ATOM 827 C CA . LEU A 1 108 ? 9.044 8.878 -6.428 1.00 97.94 108 LEU A CA 1
ATOM 828 C C . LEU A 1 108 ? 9.445 10.042 -5.499 1.00 97.94 108 LEU A C 1
ATOM 830 O O . LEU A 1 108 ? 8.731 10.393 -4.550 1.00 97.94 108 LEU A O 1
ATOM 834 N N . THR A 1 109 ? 10.637 10.596 -5.711 1.00 96.81 109 THR A N 1
ATOM 835 C CA . THR A 1 109 ? 11.232 11.613 -4.831 1.00 96.81 109 THR A CA 1
ATOM 836 C C . THR A 1 109 ? 10.977 13.045 -5.262 1.00 96.81 109 THR A C 1
ATOM 838 O O . THR A 1 109 ? 10.998 13.911 -4.392 1.00 96.81 109 THR A O 1
ATOM 841 N N . ASP A 1 110 ? 10.736 13.294 -6.548 1.00 96.44 110 ASP A N 1
ATOM 842 C CA . ASP A 1 110 ? 10.528 14.641 -7.080 1.00 96.44 110 ASP A CA 1
ATOM 843 C C . ASP A 1 110 ? 9.047 15.043 -6.939 1.00 96.44 110 ASP A C 1
ATOM 845 O O . ASP A 1 110 ? 8.198 14.470 -7.621 1.00 96.44 110 ASP A O 1
ATOM 849 N N . PRO A 1 111 ? 8.683 15.993 -6.056 1.00 91.88 111 PRO A N 1
ATOM 850 C CA . PRO A 1 111 ? 7.283 16.331 -5.816 1.00 91.88 111 PRO A CA 1
ATOM 851 C C . PRO A 1 111 ? 6.583 16.990 -7.011 1.00 91.88 111 PRO A C 1
ATOM 853 O O . PRO A 1 111 ? 5.365 16.836 -7.141 1.00 91.88 111 PRO A O 1
ATOM 856 N N . GLU A 1 112 ? 7.342 17.714 -7.837 1.00 94.38 112 GLU A N 1
ATOM 857 C CA . GLU A 1 112 ? 6.868 18.430 -9.032 1.00 94.38 112 GLU A CA 1
ATOM 858 C C . GLU A 1 112 ? 7.073 17.599 -10.308 1.00 94.38 112 GLU A C 1
ATOM 860 O O . GLU A 1 112 ? 6.455 17.855 -11.343 1.00 94.38 112 GLU A O 1
ATOM 865 N N . GLY A 1 113 ? 7.907 16.564 -10.218 1.00 97.00 113 GLY A N 1
ATOM 866 C CA . GLY A 1 113 ? 8.179 15.627 -11.290 1.00 97.00 113 GLY A CA 1
ATOM 867 C C . GLY A 1 113 ? 6.965 14.801 -11.704 1.00 97.00 113 GLY A C 1
ATOM 868 O O . GLY A 1 113 ? 6.030 14.526 -10.941 1.00 97.00 113 GLY A O 1
ATOM 869 N N . THR A 1 114 ? 7.021 14.323 -12.943 1.00 97.50 114 THR A N 1
ATOM 870 C CA . THR A 1 114 ? 6.036 13.392 -13.498 1.00 97.50 114 THR A CA 1
ATOM 871 C C . THR A 1 114 ? 6.608 11.981 -13.598 1.00 97.50 114 THR A C 1
ATOM 873 O O . THR A 1 114 ? 7.823 11.771 -13.579 1.00 97.50 114 THR A O 1
ATOM 876 N N . VAL A 1 115 ? 5.716 10.998 -13.665 1.00 97.38 115 VAL A N 1
ATOM 877 C CA . VAL A 1 115 ? 6.029 9.595 -13.927 1.00 97.38 115 VAL A CA 1
ATOM 878 C C . VAL A 1 115 ? 5.042 9.045 -14.947 1.00 97.38 115 VAL A C 1
ATOM 880 O O . VAL A 1 115 ? 3.826 9.174 -14.789 1.00 97.38 115 VAL A O 1
ATOM 883 N N . ALA A 1 116 ? 5.574 8.429 -15.998 1.00 95.50 116 ALA A N 1
ATOM 884 C CA . ALA A 1 116 ? 4.798 7.674 -16.967 1.00 95.50 116 ALA A CA 1
ATOM 885 C C . ALA A 1 116 ? 4.605 6.248 -16.445 1.00 95.50 116 ALA A C 1
ATOM 887 O O . ALA A 1 116 ? 5.573 5.537 -16.180 1.00 95.50 116 ALA A O 1
ATOM 888 N N . ILE A 1 117 ? 3.354 5.833 -16.293 1.00 94.25 117 ILE A N 1
ATOM 889 C CA . ILE A 1 117 ? 2.959 4.501 -15.858 1.00 94.25 117 ILE A CA 1
ATOM 890 C C . ILE A 1 117 ? 2.432 3.726 -17.057 1.00 94.25 117 ILE A C 1
ATOM 892 O O . ILE A 1 117 ? 1.557 4.206 -17.772 1.00 94.25 117 ILE A O 1
ATOM 896 N N . VAL A 1 118 ? 2.932 2.507 -17.234 1.00 93.12 118 VAL A N 1
ATOM 897 C CA . VAL A 1 118 ? 2.386 1.520 -18.167 1.00 93.12 118 VAL A CA 1
ATOM 898 C C . VAL A 1 118 ? 1.896 0.329 -17.357 1.00 93.12 118 VAL A C 1
ATOM 900 O O . VAL A 1 118 ? 2.676 -0.302 -16.640 1.00 93.12 118 VAL A O 1
ATOM 903 N N . LEU A 1 119 ? 0.607 0.020 -17.469 1.00 91.75 119 LEU A N 1
ATOM 904 C CA . LEU A 1 119 ? -0.005 -1.175 -16.899 1.00 91.75 119 LEU A CA 1
ATOM 905 C C . LEU A 1 119 ? -0.191 -2.197 -18.020 1.00 91.75 119 LEU A C 1
ATOM 907 O O . LEU A 1 119 ? -0.957 -1.966 -18.959 1.00 91.75 119 LEU A O 1
ATOM 911 N N . GLY A 1 120 ? 0.541 -3.304 -17.944 1.00 90.75 120 GLY A N 1
ATOM 912 C CA . GLY A 1 120 ? 0.353 -4.480 -18.789 1.00 90.75 120 GLY A CA 1
ATOM 913 C C . GLY A 1 120 ? -0.339 -5.614 -18.032 1.00 90.75 120 GLY A C 1
ATOM 914 O O . GLY A 1 120 ? -0.681 -5.484 -16.861 1.00 90.75 120 GLY A O 1
ATOM 915 N N . GLN A 1 121 ? -0.486 -6.769 -18.686 1.00 89.31 121 GLN A N 1
ATOM 916 C CA . GLN A 1 121 ? -1.089 -7.954 -18.057 1.00 89.31 121 GLN A CA 1
ATOM 917 C C . GLN A 1 121 ? -0.199 -8.585 -16.978 1.00 89.31 121 GLN A C 1
ATOM 919 O O . GLN A 1 121 ? -0.699 -9.097 -15.983 1.00 89.31 121 GLN A O 1
ATOM 924 N N . GLN A 1 122 ? 1.123 -8.557 -17.171 1.00 92.81 122 GLN A N 1
ATOM 925 C CA . GLN A 1 122 ? 2.086 -9.222 -16.282 1.00 92.81 122 GLN A CA 1
ATOM 926 C C . GLN A 1 122 ? 3.066 -8.263 -15.609 1.00 92.81 122 GLN A C 1
ATOM 928 O O . GLN A 1 122 ? 3.749 -8.657 -14.666 1.00 92.81 122 GLN A O 1
ATOM 933 N N . HIS A 1 123 ? 3.154 -7.018 -16.079 1.00 95.38 123 HIS A N 1
ATOM 934 C CA . HIS A 1 123 ? 4.124 -6.046 -15.593 1.00 95.38 123 HIS A CA 1
ATOM 935 C C . HIS A 1 123 ? 3.487 -4.672 -15.405 1.00 95.38 123 HIS A C 1
ATOM 937 O O . HIS A 1 123 ? 2.613 -4.262 -16.168 1.00 95.38 123 HIS A O 1
ATOM 943 N N . ILE A 1 124 ? 3.989 -3.950 -14.409 1.00 96.19 124 ILE A N 1
ATOM 944 C CA . ILE A 1 124 ? 3.868 -2.498 -14.301 1.00 96.19 124 ILE A CA 1
ATOM 945 C C . ILE A 1 124 ? 5.233 -1.886 -14.596 1.00 96.19 124 ILE A C 1
ATOM 947 O O . ILE A 1 124 ? 6.252 -2.360 -14.082 1.00 96.19 124 ILE A O 1
ATOM 951 N N . ARG A 1 125 ? 5.246 -0.816 -15.388 1.00 96.50 125 ARG A N 1
ATOM 952 C CA . ARG A 1 125 ? 6.430 0.011 -15.610 1.00 96.50 125 ARG A CA 1
ATOM 953 C C . ARG A 1 125 ? 6.160 1.441 -15.171 1.00 96.50 125 ARG A C 1
ATOM 955 O O . ARG A 1 125 ? 5.089 1.974 -15.444 1.00 96.50 125 ARG A O 1
ATOM 962 N N . ALA A 1 126 ? 7.132 2.039 -14.500 1.00 97.38 126 ALA A N 1
ATOM 963 C CA . ALA A 1 126 ? 7.139 3.435 -14.107 1.00 97.38 126 ALA A CA 1
ATOM 964 C C . ALA A 1 126 ? 8.423 4.085 -14.623 1.00 97.38 126 ALA A C 1
ATOM 966 O O . ALA A 1 126 ? 9.520 3.665 -14.256 1.00 97.38 126 ALA A O 1
ATOM 967 N N . THR A 1 127 ? 8.282 5.090 -15.477 1.00 97.62 127 THR A N 1
ATOM 968 C CA . THR A 1 127 ? 9.402 5.757 -16.140 1.00 97.62 127 THR A CA 1
ATOM 969 C C . THR A 1 127 ? 9.401 7.238 -15.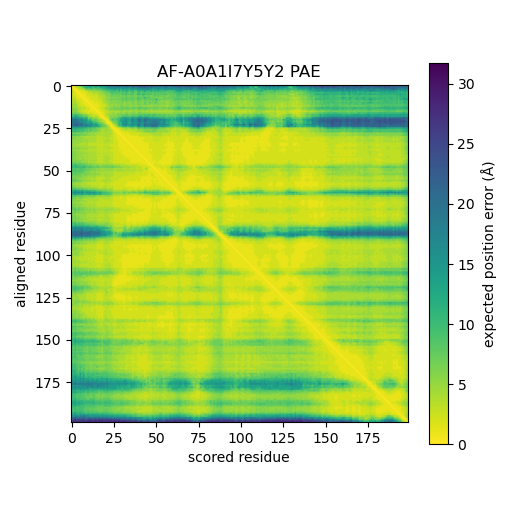798 1.00 97.62 127 THR A C 1
ATOM 971 O O . THR A 1 127 ? 8.386 7.923 -15.929 1.00 97.62 127 THR A O 1
ATOM 974 N N . THR A 1 128 ? 10.557 7.725 -15.370 1.00 97.31 128 THR A N 1
ATOM 975 C CA . THR A 1 128 ? 10.883 9.145 -15.219 1.00 97.31 128 THR A CA 1
ATOM 976 C C . THR A 1 128 ? 12.066 9.467 -16.136 1.00 97.31 128 THR A C 1
ATOM 978 O O . THR A 1 128 ? 12.562 8.592 -16.847 1.00 97.31 128 THR A O 1
ATOM 981 N N . GLY A 1 129 ? 12.546 10.713 -16.132 1.00 94.06 129 GLY A N 1
ATOM 982 C CA . GLY A 1 129 ? 13.795 11.050 -16.827 1.00 94.06 129 GLY A CA 1
ATOM 983 C C . GLY A 1 129 ? 15.036 10.375 -16.225 1.00 94.06 129 GLY A C 1
ATOM 984 O O . GLY A 1 129 ? 16.043 10.236 -16.910 1.00 94.06 129 GLY A O 1
ATOM 985 N N . GLU A 1 130 ? 14.964 9.941 -14.964 1.00 95.69 130 GLU A N 1
ATOM 986 C CA . GLU A 1 130 ? 16.116 9.440 -14.203 1.00 95.69 130 GLU A CA 1
ATOM 987 C C . GLU A 1 130 ? 16.135 7.916 -14.071 1.00 95.69 130 GLU A C 1
ATOM 989 O O . GLU A 1 130 ? 17.204 7.316 -13.958 1.00 95.69 130 GLU A O 1
ATOM 994 N N . PHE A 1 131 ? 14.967 7.269 -14.078 1.00 96.94 131 PHE A N 1
ATOM 995 C CA . PHE A 1 131 ? 14.875 5.825 -13.902 1.00 96.94 131 PHE A CA 1
ATOM 996 C C . PHE A 1 131 ? 13.751 5.197 -14.723 1.00 96.94 131 PHE A C 1
ATOM 998 O O . PHE A 1 131 ? 12.736 5.814 -15.046 1.00 96.94 131 PHE A O 1
ATOM 1005 N N . THR A 1 132 ? 13.913 3.903 -14.992 1.00 97.25 132 THR A N 1
ATOM 1006 C CA . THR A 1 132 ? 12.825 3.017 -15.404 1.00 97.25 132 THR A CA 1
ATOM 1007 C C . THR A 1 132 ? 12.721 1.883 -14.398 1.00 97.25 132 THR A C 1
ATOM 1009 O O . THR A 1 132 ? 13.655 1.108 -14.210 1.00 97.25 132 THR A O 1
ATOM 1012 N N . PHE A 1 133 ? 11.578 1.811 -13.727 1.00 97.88 133 PHE A N 1
ATOM 1013 C CA . PHE A 1 133 ? 11.233 0.767 -12.777 1.00 97.88 133 PHE A CA 1
ATOM 1014 C C . PHE A 1 133 ? 10.259 -0.202 -13.440 1.00 97.88 133 PHE A C 1
ATOM 1016 O O . PHE A 1 133 ? 9.207 0.222 -13.916 1.00 97.88 133 PHE A O 1
ATOM 1023 N N . THR A 1 134 ? 10.567 -1.497 -13.410 1.00 97.06 134 THR A N 1
ATOM 1024 C CA . THR A 1 134 ? 9.675 -2.549 -13.912 1.00 97.06 134 THR A CA 1
ATOM 1025 C C . THR A 1 134 ? 9.457 -3.597 -12.830 1.00 97.06 134 THR A C 1
ATOM 1027 O O . THR A 1 134 ? 10.409 -4.084 -12.220 1.00 97.06 134 THR A O 1
ATOM 1030 N N . SER A 1 135 ? 8.199 -3.964 -12.583 1.00 97.25 135 SER A N 1
ATOM 1031 C CA . SER A 1 135 ? 7.834 -4.996 -11.610 1.00 97.25 135 SER A CA 1
ATOM 1032 C C . SER A 1 135 ? 6.842 -5.981 -12.206 1.00 97.25 135 SER A C 1
ATOM 1034 O O . SER A 1 135 ? 5.899 -5.576 -12.885 1.00 97.25 135 SER A O 1
ATOM 1036 N N . LYS A 1 136 ? 7.037 -7.274 -11.920 1.00 96.19 136 LYS A N 1
ATOM 1037 C CA . LYS A 1 136 ? 6.018 -8.297 -12.173 1.00 96.19 136 LYS A CA 1
ATOM 1038 C C . LYS A 1 136 ? 4.776 -8.011 -11.335 1.00 96.19 136 LYS A C 1
ATOM 1040 O O . LYS A 1 136 ? 4.885 -7.562 -10.196 1.00 96.19 136 LYS A O 1
ATOM 1045 N N . LEU A 1 137 ? 3.613 -8.313 -11.887 1.00 97.19 137 LEU A N 1
ATOM 1046 C CA . LEU A 1 137 ? 2.337 -8.272 -11.186 1.00 97.19 137 LEU A CA 1
ATOM 1047 C C . LEU A 1 137 ? 2.078 -9.596 -10.464 1.00 97.19 137 LEU A C 1
ATOM 1049 O O . LEU A 1 137 ? 2.635 -10.638 -10.809 1.00 97.19 137 LEU A O 1
ATOM 1053 N N . VAL A 1 138 ? 1.239 -9.549 -9.435 1.00 97.75 138 VAL A N 1
ATOM 1054 C CA . VAL A 1 138 ? 0.724 -10.754 -8.785 1.00 97.75 138 VAL A CA 1
ATOM 1055 C C . VAL A 1 138 ? -0.377 -11.348 -9.663 1.00 97.75 138 VAL A C 1
ATOM 1057 O O . VAL A 1 138 ? -1.361 -10.668 -9.949 1.00 97.75 138 VAL A O 1
ATOM 1060 N N . ASP A 1 139 ? -0.226 -12.612 -10.061 1.00 95.31 139 ASP A N 1
ATOM 1061 C CA . ASP A 1 139 ? -1.194 -13.321 -10.904 1.00 95.31 139 ASP A CA 1
ATOM 1062 C C . ASP A 1 139 ? -2.417 -13.787 -10.100 1.00 95.31 139 ASP A C 1
ATOM 1064 O O . ASP A 1 139 ? -2.464 -14.883 -9.533 1.00 95.31 139 ASP A O 1
ATOM 1068 N N . GLY A 1 140 ? -3.406 -12.907 -9.981 1.00 94.25 140 GLY A N 1
ATOM 1069 C CA . GLY A 1 140 ? -4.657 -13.213 -9.310 1.00 94.25 140 GLY A CA 1
ATOM 1070 C C . GLY A 1 140 ? -5.641 -12.055 -9.335 1.00 94.25 140 GLY A C 1
ATOM 1071 O O . GLY A 1 140 ? -5.310 -10.914 -9.653 1.00 94.25 140 GLY A O 1
ATOM 1072 N N . LYS A 1 141 ? -6.881 -12.358 -8.957 1.00 96.31 141 LYS A N 1
ATOM 1073 C CA . LYS A 1 141 ? -7.943 -11.362 -8.840 1.00 96.31 141 LYS A CA 1
ATOM 1074 C C . LYS A 1 141 ? -7.991 -10.813 -7.418 1.00 96.31 141 LYS A C 1
ATOM 1076 O O . LYS A 1 141 ? -8.081 -11.577 -6.458 1.00 96.31 141 LYS A O 1
ATOM 1081 N N . PHE A 1 142 ? -7.973 -9.489 -7.281 1.00 97.81 142 PHE A N 1
ATOM 1082 C CA . PHE A 1 142 ? -8.152 -8.847 -5.981 1.00 97.81 142 PHE A CA 1
ATOM 1083 C C . PHE A 1 142 ? -9.602 -9.055 -5.501 1.00 97.81 142 PHE A C 1
ATOM 1085 O O . PHE A 1 142 ? -10.518 -9.036 -6.330 1.00 97.81 142 PHE A O 1
ATOM 1092 N N . PRO A 1 143 ? -9.849 -9.282 -4.196 1.00 96.38 143 PRO A N 1
ATOM 1093 C CA . PRO A 1 143 ? -11.205 -9.461 -3.687 1.00 96.38 143 PRO A CA 1
ATOM 1094 C C . PRO A 1 143 ? -12.087 -8.237 -3.959 1.00 96.38 143 PRO A C 1
ATOM 1096 O O . PRO A 1 143 ? -11.605 -7.108 -4.056 1.00 96.38 143 PRO A O 1
ATOM 1099 N N . ASP A 1 144 ? -13.399 -8.466 -4.027 1.00 96.38 144 ASP A N 1
ATOM 1100 C CA . ASP A 1 144 ? -14.397 -7.401 -4.132 1.00 96.38 144 ASP A CA 1
ATOM 1101 C C . ASP A 1 144 ? -14.449 -6.586 -2.829 1.00 96.38 144 ASP A C 1
ATOM 1103 O O . ASP A 1 144 ? -15.196 -6.886 -1.892 1.00 96.38 144 ASP A O 1
ATOM 1107 N N . TYR A 1 145 ? -13.581 -5.577 -2.753 1.00 97.06 145 TYR A N 1
ATOM 1108 C CA . TYR A 1 145 ? -13.377 -4.773 -1.556 1.00 97.06 145 TYR A CA 1
ATOM 1109 C C . TYR A 1 145 ? -14.568 -3.860 -1.238 1.00 97.06 145 TYR A C 1
ATOM 1111 O O . TYR A 1 145 ? -14.716 -3.428 -0.097 1.00 97.06 145 TYR A O 1
ATOM 1119 N N . GLU A 1 146 ? -15.436 -3.557 -2.206 1.00 96.00 146 GLU A N 1
ATOM 1120 C CA . GLU A 1 146 ? -16.582 -2.668 -1.979 1.00 96.00 146 GLU A CA 1
ATOM 1121 C C . GLU A 1 146 ? -17.617 -3.309 -1.056 1.00 96.00 146 GLU A C 1
ATOM 1123 O O . GLU A 1 146 ? -18.306 -2.615 -0.304 1.00 96.00 146 GLU A O 1
ATOM 1128 N N . ARG A 1 147 ? -17.688 -4.644 -1.058 1.00 96.44 147 ARG A N 1
ATOM 1129 C CA . ARG A 1 147 ? -18.607 -5.414 -0.213 1.00 96.44 147 ARG A CA 1
ATOM 1130 C C . ARG A 1 147 ? -18.261 -5.369 1.270 1.00 96.44 147 ARG A C 1
ATOM 1132 O O . ARG A 1 147 ? -19.144 -5.620 2.084 1.00 96.44 147 ARG A O 1
ATOM 1139 N N . VAL A 1 148 ? -17.010 -5.066 1.625 1.00 96.31 148 VAL A N 1
ATOM 1140 C CA . VAL A 1 148 ? -16.557 -5.014 3.027 1.00 96.31 148 VAL A CA 1
ATOM 1141 C C . VAL A 1 148 ? -16.532 -3.597 3.600 1.00 96.31 148 VAL A C 1
ATOM 1143 O O . VAL A 1 148 ? -16.261 -3.428 4.787 1.00 96.31 148 VAL A O 1
ATOM 1146 N N . LEU A 1 149 ? -16.826 -2.572 2.790 1.00 96.69 149 LEU A N 1
ATOM 1147 C CA . LEU A 1 149 ? -16.942 -1.202 3.282 1.00 96.69 149 LEU A CA 1
ATOM 1148 C C . LEU A 1 149 ? -18.218 -1.070 4.134 1.00 96.69 149 LEU A C 1
ATOM 1150 O O . LEU A 1 149 ? -19.315 -1.292 3.612 1.00 96.69 149 LEU A O 1
ATOM 1154 N N . PRO A 1 150 ? -18.116 -0.710 5.428 1.00 95.88 150 PRO A N 1
ATOM 1155 C CA . PRO A 1 150 ? -19.281 -0.606 6.297 1.00 95.88 150 PRO A CA 1
ATOM 1156 C C . PRO A 1 150 ? -20.205 0.522 5.822 1.00 95.88 150 PRO A C 1
ATOM 1158 O O . PRO A 1 150 ? -19.778 1.662 5.639 1.00 95.88 150 PRO A O 1
ATOM 1161 N N . LYS A 1 151 ? -21.488 0.199 5.640 1.00 95.00 151 LYS A N 1
ATOM 1162 C CA . LYS A 1 151 ? -22.556 1.144 5.279 1.00 95.00 151 LYS A CA 1
ATOM 1163 C C . LYS A 1 151 ? -23.501 1.312 6.471 1.00 95.00 151 LYS A C 1
ATOM 1165 O O . LYS A 1 151 ? -23.742 0.350 7.192 1.00 95.00 151 LYS A O 1
ATOM 1170 N N . GLY A 1 152 ? -24.045 2.514 6.667 1.00 94.88 152 GLY A N 1
ATOM 1171 C CA . GLY A 1 152 ? -25.048 2.771 7.713 1.00 94.88 152 GLY A CA 1
ATOM 1172 C C . GLY A 1 152 ? -24.488 3.017 9.118 1.00 94.88 152 GLY A C 1
ATOM 1173 O O . GLY A 1 152 ? -25.138 2.673 10.099 1.00 94.88 152 GLY A O 1
ATOM 1174 N N . GLY A 1 153 ? -23.290 3.599 9.235 1.00 95.25 153 GLY A N 1
ATOM 1175 C CA . GLY A 1 153 ? -22.775 4.053 10.529 1.00 95.25 153 GLY A CA 1
ATOM 1176 C C . GLY A 1 153 ? -23.620 5.197 11.100 1.00 95.25 153 GLY A C 1
ATOM 1177 O O . GLY A 1 153 ? -23.780 6.227 10.452 1.00 95.25 153 GLY A O 1
ATOM 1178 N N . ASP A 1 154 ? -24.133 5.022 12.317 1.00 96.94 154 ASP A N 1
ATOM 1179 C CA . ASP A 1 154 ? -25.007 5.969 13.026 1.00 96.94 154 ASP A CA 1
ATOM 1180 C C . ASP A 1 154 ? -24.270 6.808 14.087 1.00 96.94 154 ASP A C 1
ATOM 1182 O O . ASP A 1 154 ? -24.831 7.737 14.663 1.00 96.94 154 ASP A O 1
ATOM 1186 N N . LYS A 1 155 ? -22.999 6.487 14.358 1.00 96.62 155 LYS A N 1
ATOM 1187 C CA . LYS A 1 155 ? -22.173 7.119 15.395 1.00 96.62 155 LYS A CA 1
ATOM 1188 C C . LYS A 1 155 ? -20.979 7.828 14.765 1.00 96.62 155 LYS A C 1
ATOM 1190 O O . LYS A 1 155 ? -20.020 7.182 14.344 1.00 96.62 155 LYS A O 1
ATOM 1195 N N . LEU A 1 156 ? -21.029 9.159 14.736 1.00 96.69 156 LEU A N 1
ATOM 1196 C CA . LEU A 1 156 ? -19.918 10.007 14.304 1.00 96.69 156 LEU A CA 1
ATOM 1197 C C . LEU A 1 156 ? -19.079 10.437 15.513 1.00 96.69 156 LEU A C 1
ATOM 1199 O O . LEU A 1 156 ? -19.603 11.009 16.465 1.00 96.69 156 LEU A O 1
ATOM 1203 N N . VAL A 1 157 ? -17.769 10.197 15.452 1.00 97.25 157 VAL A N 1
ATOM 1204 C CA . VAL A 1 157 ? -16.811 10.632 16.476 1.00 97.25 157 VAL A CA 1
ATOM 1205 C C . VAL A 1 157 ? -15.789 11.556 15.825 1.00 97.25 157 VAL A C 1
ATOM 1207 O O . VAL A 1 157 ? -15.029 11.130 14.957 1.00 97.25 157 VAL A O 1
ATOM 1210 N N . LEU A 1 158 ? -15.770 12.819 16.250 1.00 97.50 158 LEU A N 1
ATOM 1211 C CA . LEU A 1 158 ? -14.752 13.798 15.871 1.00 97.50 158 LEU A CA 1
ATOM 1212 C C . LEU A 1 158 ? -13.780 13.967 17.040 1.00 97.50 158 LEU A C 1
ATOM 1214 O O . LEU A 1 158 ? -14.205 14.160 18.177 1.00 97.50 158 LEU A O 1
ATOM 1218 N N . GLY A 1 159 ? -12.480 13.886 16.773 1.00 97.12 159 GLY A N 1
ATOM 1219 C CA . GLY A 1 159 ? -11.453 14.010 17.801 1.00 97.12 159 GLY A CA 1
ATOM 1220 C C . GLY A 1 159 ? -10.106 14.399 17.213 1.00 97.12 159 GLY A C 1
ATOM 1221 O O . GLY A 1 159 ? -9.861 14.219 16.018 1.00 97.12 159 GLY A O 1
ATOM 1222 N N . ASP A 1 160 ? -9.230 14.935 18.059 1.00 98.25 160 ASP A N 1
ATOM 1223 C CA . ASP A 1 160 ? -7.886 15.307 17.637 1.00 98.25 160 ASP A CA 1
ATOM 1224 C C . ASP A 1 160 ? -7.045 14.064 17.302 1.00 98.25 160 ASP A C 1
ATOM 1226 O O . ASP A 1 160 ? -6.910 13.127 18.097 1.00 98.25 160 ASP A O 1
ATOM 1230 N N . ARG A 1 161 ? -6.456 14.061 16.101 1.00 97.88 161 ARG A N 1
ATOM 1231 C CA . ARG A 1 161 ? -5.669 12.934 15.582 1.00 97.88 161 ARG A CA 1
ATOM 1232 C C . ARG A 1 161 ? -4.474 12.620 16.482 1.00 97.88 161 ARG A C 1
ATOM 1234 O O . ARG A 1 161 ? -4.136 11.447 16.656 1.00 97.88 161 ARG A O 1
ATOM 1241 N N . GLN A 1 162 ? -3.788 13.644 16.985 1.00 98.19 162 GLN A N 1
ATOM 1242 C CA . GLN A 1 162 ? -2.569 13.463 17.762 1.00 98.19 162 GLN A CA 1
ATOM 1243 C C . GLN A 1 162 ? -2.886 12.951 19.170 1.00 98.19 162 GLN A C 1
ATOM 1245 O O . GLN A 1 162 ? -2.306 11.947 19.581 1.00 98.19 162 GLN A O 1
ATOM 1250 N N . ALA A 1 163 ? -3.865 13.549 19.844 1.00 98.00 163 ALA A N 1
ATOM 1251 C CA . ALA A 1 163 ? -4.341 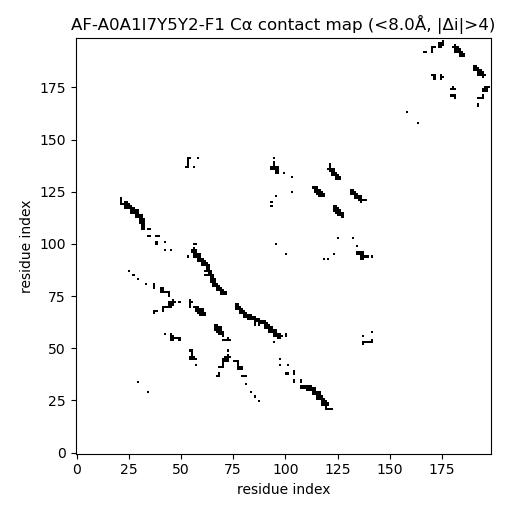13.138 21.156 1.00 98.00 163 ALA A CA 1
ATOM 1252 C C . ALA A 1 163 ? -4.819 11.680 21.155 1.00 98.00 163 ALA A C 1
ATOM 1254 O O . ALA A 1 163 ? -4.431 10.906 22.031 1.00 98.00 163 ALA A O 1
ATOM 1255 N N . LEU A 1 164 ? -5.593 11.272 20.140 1.00 98.12 164 LEU A N 1
ATOM 1256 C CA . LEU A 1 164 ? -6.027 9.880 19.986 1.00 98.12 164 LEU A CA 1
ATOM 1257 C C . LEU A 1 164 ? -4.841 8.935 19.774 1.00 98.12 164 LEU A C 1
ATOM 1259 O O . LEU A 1 164 ? -4.761 7.902 20.436 1.00 98.12 164 LEU A O 1
ATOM 1263 N N . ARG A 1 165 ? -3.891 9.291 18.896 1.00 97.81 165 ARG A N 1
ATOM 1264 C CA . ARG A 1 165 ? -2.690 8.475 18.652 1.00 97.81 165 ARG A CA 1
ATOM 1265 C C . ARG A 1 165 ? -1.894 8.265 19.936 1.00 97.81 165 ARG A C 1
ATOM 1267 O O . ARG A 1 165 ? -1.517 7.141 20.241 1.00 97.81 165 ARG A O 1
ATOM 1274 N N . GLU A 1 166 ? -1.633 9.336 20.675 1.00 97.94 166 GLU A N 1
ATOM 1275 C CA . GLU A 1 166 ? -0.875 9.269 21.922 1.00 97.94 166 GLU A CA 1
ATOM 1276 C C . GLU A 1 166 ? -1.620 8.473 22.997 1.00 97.94 166 GLU A C 1
ATOM 1278 O O . GLU A 1 166 ? -1.004 7.672 23.696 1.00 97.94 166 GLU A O 1
ATOM 1283 N N . ALA A 1 167 ? -2.942 8.635 23.104 1.00 97.56 167 ALA A N 1
ATOM 1284 C CA . ALA A 1 167 ? -3.753 7.867 24.039 1.00 97.56 167 ALA A CA 1
ATOM 1285 C C . ALA A 1 167 ? -3.744 6.366 23.712 1.00 97.56 167 ALA A C 1
ATOM 1287 O O . ALA A 1 167 ? -3.470 5.564 24.604 1.00 97.56 167 ALA A O 1
ATOM 1288 N N . PHE A 1 168 ? -3.946 5.986 22.444 1.00 97.00 168 PHE A N 1
ATOM 1289 C CA . PHE A 1 168 ? -3.854 4.589 22.015 1.00 97.00 168 PHE A CA 1
ATOM 1290 C C . PHE A 1 168 ? -2.466 4.008 22.275 1.00 97.00 168 PHE A C 1
ATOM 1292 O O . PHE A 1 168 ? -2.373 2.934 22.868 1.00 97.00 168 PHE A O 1
ATOM 1299 N N . SER A 1 169 ? -1.397 4.733 21.923 1.00 95.19 169 SER A N 1
ATOM 1300 C CA . SER A 1 169 ? -0.022 4.299 22.191 1.00 95.19 169 SER A CA 1
ATOM 1301 C C . SER A 1 169 ? 0.237 4.080 23.681 1.00 95.19 169 SER A C 1
ATOM 1303 O O . SER A 1 169 ? 0.805 3.054 24.038 1.00 95.19 169 SER A O 1
ATOM 1305 N N . ARG A 1 170 ? -0.212 4.991 24.559 1.00 95.62 170 ARG A N 1
ATOM 1306 C CA . ARG A 1 170 ? -0.070 4.829 26.017 1.00 95.62 170 ARG A CA 1
ATOM 1307 C C . ARG A 1 170 ? -0.810 3.597 26.527 1.00 95.62 170 ARG A C 1
ATOM 1309 O O . ARG A 1 170 ? -0.250 2.831 27.298 1.00 95.62 170 ARG A O 1
ATOM 1316 N N . THR A 1 171 ? -2.051 3.384 26.090 1.00 93.69 171 THR A N 1
ATOM 1317 C CA . THR A 1 171 ? -2.837 2.223 26.540 1.00 93.69 171 THR A CA 1
ATOM 1318 C C . THR A 1 171 ? -2.309 0.901 25.991 1.00 93.69 171 THR A C 1
ATOM 1320 O O . THR A 1 171 ? -2.383 -0.111 26.677 1.00 93.69 171 THR A O 1
ATOM 1323 N N . ALA A 1 172 ? -1.720 0.903 24.792 1.00 91.31 172 ALA A N 1
ATOM 1324 C CA . ALA A 1 172 ? -1.165 -0.298 24.178 1.00 91.31 172 ALA A CA 1
ATOM 1325 C C . ALA A 1 172 ? 0.017 -0.888 24.970 1.00 91.31 172 ALA A C 1
ATOM 1327 O O . ALA A 1 172 ? 0.242 -2.091 24.872 1.00 91.31 172 ALA A O 1
ATOM 1328 N N . ILE A 1 173 ? 0.718 -0.081 25.784 1.00 90.62 173 ILE A N 1
ATOM 1329 C CA . ILE A 1 173 ? 1.812 -0.532 26.668 1.00 90.62 173 ILE A CA 1
ATOM 1330 C C . ILE A 1 173 ? 1.341 -1.639 27.623 1.00 90.62 173 ILE A C 1
ATOM 1332 O O . ILE A 1 173 ? 2.099 -2.556 27.906 1.00 90.62 173 ILE A O 1
ATOM 1336 N N . LEU A 1 174 ? 0.090 -1.570 28.092 1.00 90.44 174 LEU A N 1
ATOM 1337 C CA . LEU A 1 174 ? -0.508 -2.548 29.012 1.00 90.44 174 LEU A CA 1
ATOM 1338 C C . LEU A 1 174 ? -1.502 -3.489 28.308 1.00 90.44 174 LEU A C 1
ATOM 1340 O O . LEU A 1 174 ? -2.331 -4.124 28.958 1.00 90.44 174 LEU A O 1
ATOM 1344 N N . SER A 1 175 ? -1.477 -3.539 26.974 1.00 88.44 175 SER A N 1
ATOM 1345 C CA . SER A 1 175 ? -2.280 -4.490 26.204 1.00 88.44 175 SER A CA 1
ATOM 1346 C C . SER A 1 175 ? -1.514 -5.792 26.005 1.00 88.44 175 SER A C 1
ATOM 1348 O O . SER A 1 175 ? -0.287 -5.799 25.990 1.00 88.44 175 SER A O 1
ATOM 1350 N N . ASN A 1 176 ? -2.233 -6.895 25.808 1.00 89.31 176 ASN A N 1
ATOM 1351 C CA . ASN A 1 176 ? -1.602 -8.175 25.507 1.00 89.31 176 ASN A CA 1
ATOM 1352 C C . ASN A 1 176 ? -0.692 -8.077 24.265 1.00 89.31 176 ASN A C 1
ATOM 1354 O O . ASN A 1 176 ? -1.139 -7.626 23.208 1.00 89.31 176 ASN A O 1
ATOM 1358 N N . GLU A 1 177 ? 0.548 -8.557 24.358 1.00 82.62 177 GLU A N 1
ATOM 1359 C CA . GLU A 1 177 ? 1.550 -8.395 23.293 1.00 82.62 177 GLU A CA 1
ATOM 1360 C C . GLU A 1 177 ? 1.158 -9.064 21.967 1.00 82.62 177 GLU A C 1
ATOM 1362 O O . GLU A 1 177 ? 1.484 -8.553 20.889 1.00 82.62 177 GLU A O 1
ATOM 1367 N N . LYS A 1 178 ? 0.416 -10.179 22.042 1.00 83.94 178 LYS A N 1
ATOM 1368 C CA . LYS A 1 178 ? -0.018 -10.974 20.888 1.00 83.94 178 LYS A CA 1
ATOM 1369 C C . LYS A 1 178 ? -1.275 -10.408 20.231 1.00 83.94 178 LYS A C 1
ATOM 1371 O O . LYS A 1 178 ? -1.325 -10.302 19.009 1.00 83.94 178 LYS A O 1
ATOM 1376 N N . TYR A 1 179 ? -2.293 -10.060 21.020 1.00 84.75 179 TYR A N 1
ATOM 1377 C CA . TYR A 1 179 ? -3.596 -9.629 20.491 1.00 84.75 179 TYR A CA 1
ATOM 1378 C C . TYR A 1 179 ? -3.730 -8.109 20.346 1.00 84.75 179 TYR A C 1
ATOM 1380 O O . TYR A 1 179 ? -4.552 -7.647 19.558 1.00 84.75 179 TYR A O 1
ATOM 1388 N N . ARG A 1 180 ? -2.952 -7.331 21.114 1.00 87.38 180 ARG A N 1
ATOM 1389 C CA . ARG A 1 180 ? -2.969 -5.856 21.166 1.00 87.38 180 ARG A CA 1
ATOM 1390 C C . ARG A 1 180 ? -4.375 -5.255 21.283 1.00 87.38 180 ARG A C 1
ATOM 1392 O O . ARG A 1 180 ? -4.680 -4.213 20.704 1.00 87.38 180 ARG A O 1
ATOM 1399 N N . GLY A 1 181 ? -5.250 -5.944 22.014 1.00 91.56 181 GLY A N 1
ATOM 1400 C CA . GLY A 1 181 ? -6.645 -5.559 22.183 1.00 91.56 181 GLY A CA 1
ATOM 1401 C C . GLY A 1 181 ? -6.800 -4.372 23.133 1.00 91.56 181 GLY A C 1
ATOM 1402 O O . GLY A 1 181 ? -6.257 -4.379 24.236 1.00 91.56 181 GLY A O 1
ATOM 1403 N N . ILE A 1 182 ? -7.591 -3.381 22.722 1.00 94.69 182 ILE A N 1
ATOM 1404 C CA . ILE A 1 182 ? -8.039 -2.269 23.569 1.00 94.69 182 ILE A CA 1
ATOM 1405 C C . ILE A 1 182 ? -9.564 -2.179 23.531 1.00 94.69 182 ILE A C 1
ATOM 1407 O O . ILE A 1 182 ? -10.196 -2.477 22.517 1.00 94.69 182 ILE A O 1
ATOM 1411 N N . ARG A 1 183 ? -10.166 -1.745 24.636 1.00 95.31 183 ARG A N 1
ATOM 1412 C CA . ARG A 1 183 ? -11.602 -1.492 24.748 1.00 95.31 183 ARG A CA 1
ATOM 1413 C C . ARG A 1 183 ? -11.870 0.003 24.656 1.00 95.31 183 ARG A C 1
ATOM 1415 O O . ARG A 1 183 ? -11.310 0.785 25.421 1.00 95.31 183 ARG A O 1
ATOM 1422 N N . LEU A 1 184 ? -12.773 0.375 23.753 1.00 97.31 184 LEU A N 1
ATOM 1423 C CA . LEU A 1 184 ? -13.272 1.739 23.600 1.00 97.31 184 LEU A CA 1
ATOM 1424 C C . LEU A 1 184 ? -14.671 1.836 24.207 1.00 97.31 184 LEU A C 1
ATOM 1426 O O . LEU A 1 184 ? -15.559 1.058 23.861 1.00 97.31 184 LEU A O 1
ATOM 1430 N N . GLN A 1 185 ? -14.863 2.781 25.119 1.00 97.75 185 GLN A N 1
ATOM 1431 C CA . GLN A 1 185 ? -16.159 3.115 25.700 1.00 97.75 185 GLN A CA 1
ATOM 1432 C C . GLN A 1 185 ? -16.507 4.544 25.288 1.00 97.75 185 GLN A C 1
ATOM 1434 O O . GLN A 1 185 ? -15.862 5.499 25.720 1.00 97.75 185 GLN A O 1
ATOM 1439 N N . LEU A 1 186 ? -17.503 4.669 24.413 1.00 97.88 186 LEU A N 1
ATOM 1440 C CA . LEU A 1 186 ? -18.012 5.947 23.929 1.00 97.88 186 LEU A CA 1
ATOM 1441 C C . LEU A 1 186 ? -19.187 6.393 24.801 1.00 97.88 186 LEU A C 1
ATOM 1443 O O . LEU A 1 186 ? -20.118 5.622 25.030 1.00 97.88 186 LEU A O 1
ATOM 1447 N N . ALA A 1 187 ? -19.141 7.640 25.252 1.00 97.12 187 ALA A N 1
ATOM 1448 C CA . ALA A 1 187 ? -20.225 8.341 25.928 1.00 97.12 187 ALA A CA 1
ATOM 1449 C C . ALA A 1 187 ? -20.351 9.762 25.348 1.00 97.12 187 ALA A C 1
ATOM 1451 O O . ALA A 1 187 ? -19.544 10.177 24.512 1.00 97.12 187 ALA A O 1
ATOM 1452 N N . ALA A 1 188 ? -21.367 10.517 25.770 1.00 96.50 188 ALA A N 1
ATOM 1453 C CA . ALA A 1 188 ? -21.563 11.885 25.297 1.00 96.50 188 ALA A CA 1
ATOM 1454 C C . ALA A 1 188 ? -20.324 12.748 25.603 1.00 96.50 188 ALA A C 1
ATOM 1456 O O . ALA A 1 188 ? -19.966 12.942 26.761 1.00 96.50 188 ALA A O 1
ATOM 1457 N N . GLY A 1 189 ? -19.646 13.222 24.552 1.00 95.88 189 GLY A N 1
ATOM 1458 C CA . GLY A 1 189 ? -18.443 14.055 24.665 1.00 95.88 189 GLY A CA 1
ATOM 1459 C C . GLY A 1 189 ? -17.203 13.351 25.230 1.00 95.88 189 GLY A C 1
ATOM 1460 O O . GLY A 1 189 ? -16.226 14.026 25.544 1.00 95.88 189 GLY A O 1
ATOM 1461 N N . GLN A 1 190 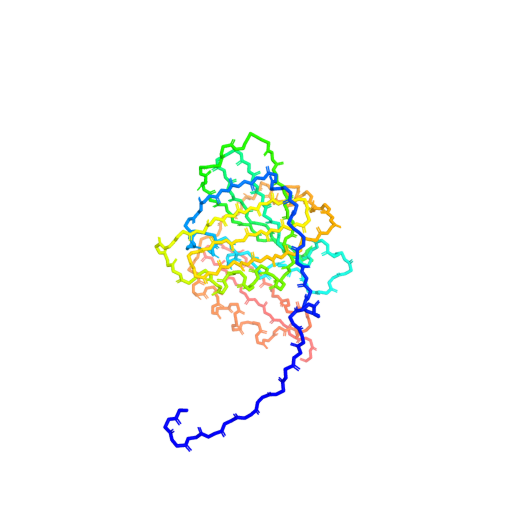? -17.208 12.019 25.371 1.00 97.25 190 GLN A N 1
ATOM 1462 C CA . GLN A 1 190 ? -16.116 11.290 26.014 1.00 97.25 190 GLN A CA 1
ATOM 1463 C C . GLN A 1 190 ? -15.790 9.970 25.307 1.00 97.25 190 GLN A C 1
ATOM 1465 O O . GLN A 1 190 ? -16.669 9.166 24.998 1.00 97.25 190 GLN A O 1
ATOM 1470 N N . LEU A 1 191 ? -14.493 9.714 25.131 1.00 98.12 191 LEU A N 1
ATOM 1471 C CA . LEU A 1 191 ? -13.950 8.411 24.761 1.00 98.12 191 LEU A CA 1
ATOM 1472 C C . LEU A 1 191 ? -13.050 7.913 25.892 1.00 98.12 191 LEU A C 1
ATOM 1474 O O . LEU A 1 191 ? -11.997 8.491 26.159 1.00 98.12 191 LEU A O 1
ATOM 1478 N N . LYS A 1 192 ? -13.446 6.816 26.535 1.00 97.62 192 LYS A N 1
ATOM 1479 C CA . LYS A 1 192 ? -12.610 6.104 27.501 1.00 97.62 192 LYS A CA 1
ATOM 1480 C C . LYS A 1 192 ? -11.935 4.916 26.816 1.00 97.62 192 LYS A C 1
ATOM 1482 O O . LYS A 1 192 ? -12.589 4.132 26.131 1.00 97.62 192 LYS A O 1
ATOM 1487 N N . ILE A 1 193 ? -10.622 4.803 27.003 1.00 97.56 193 ILE A N 1
ATOM 1488 C CA . ILE A 1 193 ? -9.777 3.763 26.408 1.00 97.56 193 ILE A CA 1
ATOM 1489 C C . ILE A 1 193 ? -9.218 2.917 27.549 1.00 97.56 193 ILE A C 1
ATOM 1491 O O . ILE A 1 193 ? -8.648 3.458 28.496 1.00 97.56 193 ILE A O 1
ATOM 1495 N N . GLN A 1 194 ? -9.392 1.602 27.471 1.00 95.19 194 GLN A N 1
ATOM 1496 C CA . GLN A 1 194 ? -8.903 0.657 28.470 1.00 95.19 194 GLN A CA 1
ATOM 1497 C C . GLN A 1 194 ? -8.124 -0.469 27.788 1.00 95.19 194 GLN A C 1
ATOM 1499 O O . GLN A 1 194 ? -8.561 -1.002 26.772 1.00 95.19 194 GLN A O 1
ATOM 1504 N N . ALA A 1 195 ? -6.998 -0.859 28.372 1.00 93.75 195 ALA A N 1
ATOM 1505 C CA . ALA A 1 195 ? -6.251 -2.057 28.014 1.00 93.75 195 ALA A CA 1
ATOM 1506 C C . ALA A 1 195 ? -6.038 -2.879 29.284 1.00 93.75 195 ALA A C 1
ATOM 1508 O O . ALA A 1 195 ? -5.892 -2.303 30.360 1.00 93.75 195 ALA A O 1
ATOM 1509 N N . ASN A 1 196 ? -6.052 -4.202 29.155 1.00 87.75 196 ASN A N 1
ATOM 1510 C CA . ASN A 1 196 ? -5.730 -5.114 30.244 1.00 87.75 196 ASN A CA 1
ATOM 1511 C C . ASN A 1 196 ? -4.780 -6.186 29.689 1.00 87.75 196 ASN A C 1
ATOM 1513 O O . ASN A 1 196 ? -5.000 -6.672 28.573 1.00 87.75 196 ASN A O 1
ATOM 1517 N N . ASN A 1 197 ? -3.784 -6.582 30.476 1.00 84.44 197 ASN A N 1
ATOM 1518 C CA . ASN A 1 197 ? -2.984 -7.777 30.235 1.00 84.44 197 ASN A CA 1
ATOM 1519 C C . ASN A 1 197 ? -3.299 -8.789 31.355 1.00 84.44 197 ASN A C 1
ATOM 1521 O O . ASN A 1 197 ? -3.274 -8.382 32.513 1.00 84.44 197 ASN A O 1
ATOM 1525 N N . PRO A 1 198 ? -3.682 -10.044 31.049 1.00 69.62 198 PRO A N 1
ATOM 1526 C CA . PRO A 1 198 ? -3.939 -11.065 32.071 1.00 69.62 198 PRO A CA 1
ATOM 1527 C C . PRO A 1 198 ? -2.685 -11.656 32.734 1.00 69.62 198 PRO A C 1
ATOM 1529 O O . PRO A 1 198 ? -2.846 -12.475 33.636 1.00 69.62 198 PRO A O 1
ATOM 1532 N N . GLU A 1 199 ? -1.486 -11.311 32.256 1.00 55.78 199 GLU A N 1
ATOM 1533 C CA . GLU A 1 199 ? -0.219 -11.618 32.943 1.00 55.78 199 GLU A CA 1
ATOM 1534 C C . GLU A 1 199 ? 0.014 -10.711 34.152 1.00 55.78 199 GLU A C 1
ATOM 1536 O O . GLU A 1 199 ? -0.245 -9.489 34.032 1.00 55.78 199 GLU A O 1
#

InterPro domains:
  IPR001001 DNA polymerase III, beta sliding clamp [PTHR30478] (2-199)
  IPR001001 DNA polymerase III, beta sliding clamp [SM00480] (1-199)
  IPR001001 DNA polymerase III, beta sliding clamp [TIGR00663] (2-199)
  IPR001001 DNA polymerase III, beta sliding clamp [cd00140] (1-199)
  IPR022635 DNA polymerase III, beta sliding clamp, C-terminal [PF02768] (147-199)
  IPR022637 DNA polymerase III, beta sliding clamp, central [PF02767] (29-144)
  IPR046938 DNA clamp superfamily [SSF55979] (28-145)
  IPR046938 DNA clamp superfamily [SSF55979] (146-199)

Sequence (199 aa):
AGRSRFTLSTLPANDFPTVEEGPGSLTCTLEQSRLRRLIERTSFAMAVQDVRYYLNGMLLEVSTGTLRAVATDGHRLAMCSMQADIGQADRHQVIVPRKGILELARLLTDPEGTVAIVLGQQHIRATTGEFTFTSKLVDGKFPDYERVLPKGGDKLVLGDRQALREAFSRTAILSNEKYRGIRLQLAAGQLKIQANNPE

Solvent-accessible surface area (backbone atoms only — not comparable to full-atom values): 11950 Å² total; per-residue (Å²): 104,92,93,56,85,86,87,79,91,82,78,66,75,86,76,55,86,81,81,86,83,70,77,62,78,42,74,45,76,42,49,20,42,59,57,28,48,30,46,70,70,12,58,87,26,31,30,78,91,46,89,59,59,63,29,31,17,34,36,42,34,38,34,65,42,29,42,32,30,39,14,28,55,86,85,50,74,25,68,36,75,44,82,37,99,40,96,43,81,62,79,42,78,47,33,35,31,47,71,52,50,56,48,50,43,67,70,42,68,48,65,88,37,61,31,40,38,32,42,35,94,56,36,40,35,43,36,45,100,86,48,77,49,76,38,65,42,48,96,64,78,72,75,78,62,76,79,70,56,88,78,86,83,87,78,87,83,86,75,61,70,64,63,50,50,53,50,51,56,61,40,52,74,46,17,35,89,88,76,61,52,69,47,78,46,81,55,93,97,43,80,47,78,46,46,63,46,98,119

pLDDT: mean 93.75, std 7.3, range [55.78, 98.81]

Mean predicted aligned error: 5.25 Å

Nearest PDB structures (foldseek):
  6ams-assembly1_A  TM=9.871E-01  e=1.497E-26  Pseudomonas aeruginosa PAO1
  4tsz-assembly3_F  TM=9.928E-01  e=2.521E-26  Pseudomonas aeruginosa
  6pth-assembly1_A-2  TM=9.842E-01  e=2.379E-26  Pseudomonas aeruginosa PAO1
  4tsz-assembly1_C  TM=9.947E-01  e=1.205E-25  Pseudomonas aeruginosa
  4tr8-assembly1_B  TM=9.945E-01  e=1.706E-25  Pseudomonas aeruginosa HB15

Secondary structure (DSSP, 8-state):
-TT---------GGGSPPPP-PPPSEEEEEEHHHHHHHHHHHGGGS-SS-SSGGGSEEEEEEETTEEEEEEE-SS-EEEEEEE------S-EEEEEEHHHHHHHHHH---SS-EEEEEE-SSEEEEE-SS-EEEEEPPSSPPP-GGGGS-----------HHHHHHHHHHHHTTS-TTT---EEEEETTEEEEE-----